Protein AF-A0A661Y602-F1 (afdb_monomer_lite)

Secondary structure (DSSP, 8-state):
----HHHHHHHHHS--SS-EEEPTTT-TTSS-EEEPHHHHHHHHHHHHHHHHHHHHHHHTT-----PPEEEEEE-TTS-EEEEEEE---HHHHHHHHHHHHHHHHHHHHHHTSSS-----EEEBPPPPHHHHHHHHHHHHHTT-----SSHHHHHHHHHHHHHHTTTSTTHHHHHHHHHHHSPPPEEESS---BGGGTBSS----S-TTT-HHHHHHHHHHHHHHTTPPPPPHHHHHHHHHHHHHHHHHHHHHHHHHHHHHHHHHHHTTTT-EEEEEEEEE-SSEEEEEETTT--EEEEEGGG--SS-EEEETTTTEEEETTT--EEETT-EEEEEEEEEETTTTEEEEEEEEEHHHHHHH-

Foldseek 3Di:
DDADLQQLLVLLVVPDLQKDWDALVRDPVSDIDIDGSVVSVVSNVLLVVLVVLVVVQVQLQAADQFDWDKDFDADPVRAGPDIDTDGQDSSNSSVVSVQQVVQQVLQCVQPVDPDNAQAKFWAWDAFDPVLVVLLQLVVVVVVAHQDVPDLRSRSNSLNVVQVVCPPHLCNLVSSVSSVVRTGDIFIASDQPHYSNRSGSTGFRQDCVVPAVSNVRSVVSSVCVVVVHDHDDRVVRRVVRRVSRVVVVVVVVVVVLVVLLSLLSNCVVVQVDKFKWFFAADDQFFTWTQGPRRRHIATEGQVLPPPARWGDDPSQRWTAGPPVRDIDHHSFIFIWGFPDRDSVVSHTYIRTPGGPVVVVVVD

Structure (mmCIF, N/CA/C/O backbone):
data_AF-A0A661Y602-F1
#
_entry.id   AF-A0A661Y602-F1
#
loop_
_atom_site.group_PDB
_atom_site.id
_atom_site.type_symbol
_atom_site.label_atom_id
_atom_site.label_alt_id
_atom_site.label_comp_id
_atom_site.label_asym_id
_atom_site.label_entity_id
_atom_site.label_seq_id
_atom_site.pdbx_PDB_ins_code
_atom_site.Cartn_x
_atom_site.Cartn_y
_atom_site.Cartn_z
_atom_site.occupancy
_atom_site.B_iso_or_equiv
_atom_site.auth_seq_id
_atom_site.auth_comp_id
_atom_site.auth_asym_id
_atom_site.auth_atom_id
_atom_site.pdbx_PDB_model_num
ATOM 1 N N . ALA A 1 1 ? -17.927 21.430 5.518 1.00 83.81 1 ALA A N 1
ATOM 2 C CA . ALA A 1 1 ? -17.242 21.659 4.230 1.00 83.81 1 ALA A CA 1
ATOM 3 C C . ALA A 1 1 ? -16.807 20.319 3.638 1.00 83.81 1 ALA A C 1
ATOM 5 O O . ALA A 1 1 ? -16.583 19.385 4.402 1.00 83.81 1 ALA A O 1
ATOM 6 N N . ARG A 1 2 ? -16.747 20.208 2.308 1.00 90.44 2 ARG A N 1
ATOM 7 C CA . ARG A 1 2 ? -16.257 19.028 1.576 1.00 90.44 2 ARG A CA 1
ATOM 8 C C . ARG A 1 2 ? -14.961 19.435 0.884 1.00 90.44 2 ARG A C 1
ATOM 10 O O . ARG A 1 2 ? -14.959 20.493 0.271 1.00 90.44 2 ARG A O 1
ATOM 17 N N . PHE A 1 3 ? -13.926 18.607 0.991 1.00 92.00 3 PHE A N 1
ATOM 18 C CA . PHE A 1 3 ? -12.602 18.896 0.444 1.00 92.00 3 PHE A CA 1
ATOM 19 C C . PHE A 1 3 ? -12.056 17.730 -0.377 1.00 92.00 3 PHE A C 1
ATOM 21 O O . PHE A 1 3 ? -12.346 16.566 -0.075 1.00 92.00 3 PHE A O 1
ATOM 28 N N . THR A 1 4 ? -11.252 18.049 -1.384 1.00 93.12 4 THR A N 1
ATOM 29 C CA . THR A 1 4 ? -10.309 17.122 -2.016 1.00 93.12 4 THR A CA 1
ATOM 30 C C . THR A 1 4 ? -9.017 17.041 -1.201 1.00 93.12 4 THR A C 1
ATOM 32 O O . THR A 1 4 ? -8.764 17.849 -0.301 1.00 93.12 4 THR A O 1
ATOM 35 N N . TYR A 1 5 ? -8.180 16.043 -1.497 1.00 93.69 5 TYR A N 1
ATOM 36 C CA . TYR A 1 5 ? -6.857 15.966 -0.876 1.00 93.69 5 TYR A CA 1
ATOM 37 C C . TYR A 1 5 ? -5.956 17.100 -1.361 1.00 93.69 5 TYR A C 1
ATOM 39 O O . TYR A 1 5 ? -5.144 17.599 -0.593 1.00 93.69 5 TYR A O 1
ATOM 47 N N . GLU A 1 6 ? -6.125 17.520 -2.609 1.00 93.06 6 GLU A N 1
ATOM 48 C CA . GLU A 1 6 ? -5.370 18.578 -3.263 1.00 93.06 6 GLU A CA 1
ATOM 49 C C . GLU A 1 6 ? -5.662 19.945 -2.625 1.00 93.06 6 GLU A C 1
ATOM 51 O O . GLU A 1 6 ? -4.730 20.690 -2.330 1.00 93.06 6 GLU A O 1
ATOM 56 N N . GLU A 1 7 ? -6.927 20.241 -2.313 1.00 94.38 7 GLU A N 1
ATOM 57 C CA . GLU A 1 7 ? -7.327 21.461 -1.594 1.00 94.38 7 GLU A CA 1
ATOM 58 C C . GLU A 1 7 ? -6.747 21.494 -0.174 1.00 94.38 7 GLU A C 1
ATOM 60 O O . GLU A 1 7 ? -6.174 22.498 0.250 1.00 94.38 7 GLU A O 1
ATOM 65 N N . ALA A 1 8 ? -6.854 20.385 0.566 1.00 95.38 8 ALA A N 1
ATOM 66 C CA . ALA A 1 8 ? -6.282 20.288 1.908 1.00 95.38 8 ALA A CA 1
ATOM 67 C C . ALA A 1 8 ? -4.747 20.372 1.880 1.00 95.38 8 ALA A C 1
ATOM 69 O O . ALA A 1 8 ? -4.147 21.013 2.741 1.00 95.38 8 ALA A O 1
ATOM 70 N N . GLN A 1 9 ? -4.110 19.769 0.874 1.00 95.94 9 GLN A N 1
ATOM 71 C CA . GLN A 1 9 ? -2.666 19.846 0.672 1.00 95.94 9 GLN A CA 1
ATOM 72 C C . GLN A 1 9 ? -2.224 21.283 0.389 1.00 95.94 9 GLN A C 1
ATOM 74 O O . GLN A 1 9 ? -1.240 21.732 0.969 1.00 95.94 9 GLN A O 1
ATOM 79 N N . TYR A 1 10 ? -2.969 22.019 -0.437 1.00 94.94 10 TYR A N 1
ATOM 80 C CA . TYR A 1 10 ? -2.686 23.423 -0.721 1.00 94.94 10 TYR A CA 1
ATOM 81 C C . TYR A 1 10 ? -2.715 24.283 0.550 1.00 94.94 10 TYR A C 1
ATOM 83 O O . TYR A 1 10 ? -1.838 25.123 0.740 1.00 94.94 10 TYR A O 1
ATOM 91 N N . VAL A 1 11 ? -3.668 24.035 1.456 1.00 95.19 11 VAL A N 1
ATOM 92 C CA . VAL A 1 11 ? -3.716 24.694 2.774 1.00 95.19 11 VAL A CA 1
ATOM 93 C C . VAL A 1 11 ? -2.487 24.349 3.625 1.00 95.19 11 VAL A C 1
ATOM 95 O O . VAL A 1 11 ? -1.909 25.235 4.249 1.00 95.19 11 VAL A O 1
ATOM 98 N N . ILE A 1 12 ? -2.063 23.081 3.638 1.00 95.81 12 ILE A N 1
ATOM 99 C CA . ILE A 1 12 ? -0.884 22.620 4.395 1.00 95.81 12 ILE A CA 1
ATOM 100 C C . ILE A 1 12 ? 0.413 23.249 3.858 1.00 95.81 12 ILE A C 1
ATOM 102 O O . ILE A 1 12 ? 1.291 23.607 4.643 1.00 95.81 12 ILE A O 1
ATOM 106 N N . GLU A 1 13 ? 0.538 23.401 2.538 1.00 95.00 13 GLU A N 1
ATOM 107 C CA . GLU A 1 13 ? 1.714 23.986 1.873 1.00 95.00 13 GLU A CA 1
ATOM 108 C C . GLU A 1 13 ? 1.765 25.519 1.972 1.00 95.00 13 GLU A C 1
ATOM 110 O O . GLU A 1 13 ? 2.848 26.098 1.891 1.00 95.00 13 GLU A O 1
ATOM 115 N N . ASN A 1 14 ? 0.624 26.172 2.213 1.00 92.62 14 ASN A N 1
ATOM 116 C CA . ASN A 1 14 ? 0.505 27.624 2.369 1.00 92.62 14 ASN A CA 1
ATOM 117 C C . ASN A 1 14 ? -0.010 27.986 3.774 1.00 92.62 14 ASN A C 1
ATOM 119 O O . ASN A 1 14 ? -1.112 28.528 3.910 1.00 92.62 14 ASN A O 1
ATOM 123 N N . PRO A 1 15 ? 0.754 27.684 4.841 1.00 86.38 15 PRO A N 1
ATOM 124 C CA . PRO A 1 15 ? 0.272 27.826 6.204 1.00 86.38 15 PRO A CA 1
ATOM 125 C C . PRO A 1 15 ? 0.084 29.304 6.566 1.00 86.38 15 PRO A C 1
ATOM 127 O O . PRO A 1 15 ? 1.039 30.033 6.832 1.00 86.38 15 PRO A O 1
ATOM 130 N N . THR A 1 16 ? -1.171 29.733 6.639 1.00 85.69 16 THR A N 1
ATOM 131 C CA . THR A 1 16 ? -1.586 31.015 7.216 1.00 85.69 16 THR A CA 1
ATOM 132 C C . THR A 1 16 ? -2.717 30.780 8.211 1.00 85.69 16 THR A C 1
ATOM 134 O O . THR A 1 16 ? -3.453 29.805 8.106 1.00 85.69 16 THR A O 1
ATOM 137 N N . LYS A 1 17 ? -2.852 31.659 9.208 1.00 74.94 17 LYS A N 1
ATOM 138 C CA . LYS A 1 17 ? -4.010 31.666 10.116 1.00 74.94 17 LYS A CA 1
ATOM 139 C C . LYS A 1 17 ? -5.118 32.585 9.614 1.00 74.94 17 LYS A C 1
ATOM 141 O O . LYS A 1 17 ? -5.954 33.003 10.402 1.00 74.94 17 LYS A O 1
ATOM 146 N N . ASP A 1 18 ? -5.107 32.948 8.343 1.00 84.38 18 ASP A N 1
ATOM 147 C CA . ASP A 1 18 ? -6.122 33.800 7.739 1.00 84.38 18 ASP A CA 1
ATOM 148 C C . ASP A 1 18 ? -6.841 33.062 6.608 1.00 84.38 18 ASP A C 1
ATOM 150 O O . ASP A 1 18 ? -6.644 31.866 6.392 1.00 84.38 18 ASP A O 1
ATOM 154 N N . ILE A 1 19 ? -7.748 33.766 5.936 1.00 84.25 19 ILE A N 1
ATOM 155 C CA . ILE A 1 19 ? -8.537 33.221 4.833 1.00 84.25 19 ILE A CA 1
ATOM 156 C C . ILE A 1 19 ? -7.591 32.774 3.715 1.00 84.25 19 ILE A C 1
ATOM 158 O O . ILE A 1 19 ? -6.745 33.545 3.263 1.00 84.25 19 ILE A O 1
ATOM 162 N N . ILE A 1 20 ? -7.767 31.536 3.255 1.00 88.75 20 ILE A N 1
ATOM 163 C CA . ILE A 1 20 ? -7.057 30.998 2.093 1.00 88.75 20 ILE A CA 1
ATOM 164 C C . ILE A 1 20 ? -8.024 30.941 0.924 1.00 88.75 20 ILE A C 1
ATOM 166 O O . ILE A 1 20 ? -9.152 30.467 1.045 1.00 88.75 20 ILE A O 1
ATOM 170 N N . GLU A 1 21 ? -7.562 31.407 -0.223 1.00 92.50 21 GLU A N 1
ATOM 171 C CA . GLU A 1 21 ? -8.280 31.282 -1.476 1.00 92.50 21 GLU A CA 1
ATOM 172 C C . GLU A 1 21 ? -7.804 30.034 -2.221 1.00 92.50 21 GLU A C 1
ATOM 174 O O . GLU A 1 21 ? -6.613 29.874 -2.488 1.00 92.50 21 GLU A O 1
ATOM 179 N N . ILE A 1 22 ? -8.740 29.142 -2.535 1.00 92.81 22 ILE A N 1
ATOM 180 C CA . ILE A 1 22 ? -8.488 27.925 -3.298 1.00 92.81 22 ILE A CA 1
ATOM 181 C C . ILE A 1 22 ? -8.572 28.242 -4.794 1.00 92.81 22 ILE A C 1
ATOM 183 O O . ILE A 1 22 ? -9.619 28.719 -5.252 1.00 92.81 22 ILE A O 1
ATOM 187 N N . PRO A 1 23 ? -7.506 27.967 -5.567 1.00 92.00 23 PRO A N 1
ATOM 188 C CA . PRO A 1 23 ? -7.510 28.127 -7.016 1.00 92.00 23 PRO A CA 1
ATOM 189 C C . PRO A 1 23 ? -8.532 27.217 -7.716 1.00 92.00 23 PRO A C 1
ATOM 191 O O . PRO A 1 23 ? -8.850 26.122 -7.245 1.00 92.00 23 PRO A O 1
ATOM 194 N N . SER A 1 24 ? -9.038 27.651 -8.872 1.00 90.56 24 SER A N 1
ATOM 195 C CA . SER A 1 24 ? -10.011 26.894 -9.676 1.00 90.56 24 SER A CA 1
ATOM 196 C C . SER A 1 24 ? -9.492 25.531 -10.129 1.00 90.56 24 SER A C 1
ATOM 198 O O . SER A 1 24 ? -10.285 24.608 -10.294 1.00 90.56 24 SER A O 1
ATOM 200 N N . GLU A 1 25 ? -8.181 25.398 -10.308 1.00 89.62 25 GLU A N 1
ATOM 201 C CA . GLU A 1 25 ? -7.525 24.235 -10.912 1.00 89.62 25 GLU A CA 1
ATOM 202 C C . GLU A 1 25 ? -7.519 23.024 -9.973 1.00 89.62 25 GLU A C 1
ATOM 204 O O . GLU A 1 25 ? -7.541 21.886 -10.435 1.00 89.62 25 GLU A O 1
ATOM 209 N N . ILE A 1 26 ? -7.501 23.268 -8.659 1.00 87.94 26 ILE A N 1
ATOM 210 C CA . ILE A 1 26 ? -7.522 22.222 -7.625 1.00 87.94 26 ILE A CA 1
ATOM 211 C C . ILE A 1 26 ? -8.895 22.083 -6.956 1.00 87.94 26 ILE A C 1
ATOM 213 O O . ILE A 1 26 ? -9.123 21.135 -6.203 1.00 87.94 26 ILE A O 1
ATOM 217 N N . SER A 1 27 ? -9.796 23.030 -7.226 1.00 88.81 27 SER A N 1
ATOM 218 C CA . SER A 1 27 ? -11.131 23.088 -6.642 1.00 88.81 27 SER A CA 1
ATOM 219 C C . SER A 1 27 ? -12.013 21.949 -7.142 1.00 88.81 27 SER A C 1
ATOM 221 O O . SER A 1 27 ? -12.153 21.740 -8.349 1.00 88.81 27 SER A O 1
ATOM 223 N N . LEU A 1 28 ? -12.726 21.291 -6.226 1.00 86.19 28 LEU A N 1
ATOM 224 C CA . LEU A 1 28 ? -13.723 20.265 -6.554 1.00 86.19 28 LEU A CA 1
ATOM 225 C C . LEU A 1 28 ? -14.809 20.779 -7.512 1.00 86.19 28 LEU A C 1
ATOM 227 O O . LEU A 1 28 ? -15.397 20.008 -8.267 1.00 86.19 28 LEU A O 1
ATOM 231 N N . THR A 1 29 ? -15.120 22.073 -7.439 1.00 87.81 29 THR A N 1
ATOM 232 C CA . THR A 1 29 ? -16.186 22.708 -8.230 1.00 87.81 29 THR A CA 1
ATOM 233 C C . THR A 1 29 ? -15.666 23.405 -9.483 1.00 87.81 29 THR A C 1
ATOM 235 O O . THR A 1 29 ? -16.446 24.062 -10.175 1.00 87.81 29 THR A O 1
ATOM 238 N N . SER A 1 30 ? -14.356 23.311 -9.745 1.00 87.88 30 SER A N 1
ATOM 239 C CA . SER A 1 30 ? -13.648 24.056 -10.795 1.00 87.88 30 SER A CA 1
ATOM 240 C C . SER A 1 30 ? -13.852 25.575 -10.707 1.00 87.88 30 SER A C 1
ATOM 242 O O . SER A 1 30 ? -13.725 26.300 -11.692 1.00 87.88 30 SER A O 1
ATOM 244 N N . LYS A 1 31 ? -14.200 26.070 -9.514 1.00 89.88 31 LYS A N 1
ATOM 245 C CA . LYS A 1 31 ? -14.420 27.486 -9.217 1.00 89.88 31 LYS A CA 1
ATOM 246 C C . LYS A 1 31 ? -13.561 27.900 -8.041 1.00 89.88 31 LYS A C 1
ATOM 248 O O . LYS A 1 31 ? -13.421 27.155 -7.071 1.00 89.88 31 LYS A O 1
ATOM 253 N N . LYS A 1 32 ? -13.036 29.116 -8.130 1.00 91.81 32 LYS A N 1
ATOM 254 C CA . LYS A 1 32 ? -12.297 29.764 -7.054 1.00 91.81 32 LYS A CA 1
ATOM 255 C C . LYS A 1 32 ? -13.225 30.031 -5.870 1.00 91.81 32 LYS A C 1
ATOM 257 O O . LYS A 1 32 ? -14.341 30.516 -6.069 1.00 91.81 32 LYS A O 1
ATOM 262 N N . TYR A 1 33 ? -12.781 29.725 -4.657 1.00 92.50 33 TYR A N 1
ATOM 263 C CA . TYR A 1 33 ? -13.535 30.026 -3.440 1.00 92.50 33 TYR A CA 1
ATOM 264 C C . TYR A 1 33 ? -12.604 30.237 -2.247 1.00 92.50 33 TYR A C 1
ATOM 266 O O . TYR A 1 33 ? -11.460 29.789 -2.246 1.00 92.50 33 TYR A O 1
ATOM 274 N N . THR A 1 34 ? -13.093 30.927 -1.223 1.00 92.12 34 THR A N 1
ATOM 275 C CA . THR A 1 34 ? -12.348 31.191 0.010 1.00 92.12 34 THR A CA 1
ATOM 276 C C . THR A 1 34 ? -12.730 30.208 1.109 1.00 92.12 34 THR A C 1
ATOM 278 O O . THR A 1 34 ? -13.905 29.875 1.270 1.00 92.12 34 THR A O 1
ATOM 281 N N . ILE A 1 35 ? -11.745 29.778 1.891 1.00 91.69 35 ILE A N 1
ATOM 282 C CA . ILE A 1 35 ? -11.929 28.950 3.082 1.00 91.69 35 ILE A CA 1
ATOM 283 C C . ILE A 1 35 ? -11.861 29.841 4.321 1.00 91.69 35 ILE A C 1
ATOM 285 O O . ILE A 1 35 ? -10.919 30.617 4.489 1.00 91.69 35 ILE A O 1
ATOM 289 N N . ASP A 1 36 ? -12.835 29.681 5.215 1.00 92.00 36 ASP A N 1
ATOM 290 C CA . ASP A 1 36 ? -12.854 30.371 6.501 1.00 92.00 36 ASP A CA 1
ATOM 291 C C . ASP A 1 36 ? -11.633 30.030 7.362 1.00 92.00 36 ASP A C 1
ATOM 293 O O . ASP A 1 36 ? -11.200 28.876 7.451 1.00 92.00 36 ASP A O 1
ATOM 297 N N . LYS A 1 37 ? -11.147 31.033 8.097 1.00 94.06 37 LYS A N 1
ATOM 298 C CA . LYS A 1 37 ? -10.020 30.925 9.035 1.00 94.06 37 LYS A CA 1
ATOM 299 C C . LYS A 1 37 ? -10.114 29.721 9.977 1.00 94.06 37 LYS A C 1
ATOM 301 O O . LYS A 1 37 ? -9.128 29.023 10.177 1.00 94.06 37 LYS A O 1
ATOM 306 N N . SER A 1 38 ? -11.296 29.449 10.530 1.00 95.12 38 SER A N 1
ATOM 307 C CA . SER A 1 38 ? -11.501 28.340 11.474 1.00 95.12 38 SER A CA 1
ATOM 308 C C . SER A 1 38 ? -11.239 26.967 10.848 1.00 95.12 38 SER A C 1
ATOM 310 O O . SER A 1 38 ? -10.735 26.066 11.515 1.00 95.12 38 SER A O 1
ATOM 312 N N . ILE A 1 39 ? -11.550 26.801 9.560 1.00 94.56 39 ILE A N 1
ATOM 313 C CA . ILE A 1 39 ? -11.305 25.557 8.829 1.00 94.56 39 ILE A CA 1
ATOM 314 C C . ILE A 1 39 ? -9.820 25.433 8.492 1.00 94.56 39 ILE A C 1
ATOM 316 O O . ILE A 1 39 ? -9.258 24.351 8.649 1.00 94.56 39 ILE A O 1
ATOM 320 N N . VAL A 1 40 ? -9.181 26.532 8.079 1.00 94.81 40 VAL A N 1
ATOM 321 C CA . VAL A 1 40 ? -7.732 26.573 7.838 1.00 94.81 40 VAL A CA 1
ATOM 322 C C . VAL A 1 40 ? -6.972 26.164 9.103 1.00 94.81 40 VAL A C 1
ATOM 324 O O . VAL A 1 40 ? -6.161 25.239 9.065 1.00 94.81 40 VAL A O 1
ATOM 327 N N . GLU A 1 41 ? -7.297 26.770 10.247 1.00 95.75 41 GLU A N 1
ATOM 328 C CA . GLU A 1 41 ? -6.695 26.429 11.541 1.00 95.75 41 GLU A CA 1
ATOM 329 C C . GLU A 1 41 ? -6.926 24.958 11.920 1.00 95.75 41 GLU A C 1
ATOM 331 O O . GLU A 1 41 ? -5.995 24.289 12.373 1.00 95.75 41 GLU A O 1
ATOM 336 N N . ALA A 1 42 ? -8.131 24.424 11.687 1.00 95.88 42 ALA A N 1
ATOM 337 C CA . ALA A 1 42 ? -8.434 23.020 11.953 1.00 95.88 42 ALA A CA 1
ATOM 338 C C . ALA A 1 42 ? -7.611 22.061 11.075 1.00 95.88 42 ALA A C 1
ATOM 340 O O . ALA A 1 42 ? -7.089 21.072 11.589 1.00 95.88 42 ALA A O 1
ATOM 341 N N . ILE A 1 43 ? -7.460 22.342 9.775 1.00 96.25 43 ILE A N 1
ATOM 342 C CA . ILE A 1 43 ? -6.650 21.517 8.859 1.00 96.25 43 ILE A CA 1
ATOM 343 C C . ILE A 1 43 ? -5.187 21.500 9.312 1.00 96.25 43 ILE A C 1
ATOM 345 O O . ILE A 1 43 ? -4.594 20.425 9.419 1.00 96.25 43 ILE A O 1
ATOM 349 N N . LEU A 1 44 ? -4.623 22.670 9.627 1.00 96.56 44 LEU A N 1
ATOM 350 C CA . LEU A 1 44 ? -3.231 22.789 10.068 1.00 96.56 44 LEU A CA 1
ATOM 351 C C . LEU A 1 44 ? -2.988 22.079 11.409 1.00 96.56 44 LEU A C 1
ATOM 353 O O . LEU A 1 44 ? -1.962 21.418 11.582 1.00 96.56 44 LEU A O 1
ATOM 357 N N . GLU A 1 45 ? -3.931 22.159 12.352 1.00 97.44 45 GLU A N 1
ATOM 358 C CA . GLU A 1 45 ? -3.806 21.454 13.632 1.00 97.44 45 GLU A CA 1
ATOM 359 C C . GLU A 1 45 ? -3.946 19.933 13.466 1.00 97.44 45 GLU A C 1
ATOM 361 O O . GLU A 1 45 ? -3.180 19.174 14.065 1.00 97.44 45 GLU A O 1
ATOM 366 N N . LEU A 1 46 ? -4.861 19.463 12.612 1.00 97.62 46 LEU A N 1
ATOM 367 C CA . LEU A 1 46 ? -4.982 18.039 12.290 1.00 97.62 46 LEU A CA 1
ATOM 368 C C . LEU A 1 46 ? -3.707 17.507 11.618 1.00 97.62 46 LEU A C 1
ATOM 370 O O . LEU A 1 46 ? -3.243 16.429 11.989 1.00 97.62 46 LEU A O 1
ATOM 374 N N . ASP A 1 47 ? -3.096 18.257 10.698 1.00 98.00 47 ASP A N 1
ATOM 375 C CA . ASP A 1 47 ? -1.814 17.881 10.083 1.00 98.00 47 ASP A CA 1
ATOM 376 C C . ASP A 1 47 ? -0.696 17.773 11.129 1.00 98.00 47 ASP A C 1
ATOM 378 O O . ASP A 1 47 ? 0.020 16.765 11.197 1.00 98.00 47 ASP A O 1
ATOM 382 N N . ARG A 1 48 ? -0.596 18.766 12.022 1.00 97.94 48 ARG A N 1
ATOM 383 C CA . ARG A 1 48 ? 0.370 18.761 13.129 1.00 97.94 48 ARG A CA 1
ATOM 384 C C . ARG A 1 48 ? 0.221 17.509 13.993 1.00 97.94 48 ARG A C 1
ATOM 386 O O . ARG A 1 48 ? 1.214 16.838 14.290 1.00 97.94 48 ARG A O 1
ATOM 393 N N . LEU A 1 49 ? -1.009 17.173 14.382 1.00 98.38 49 LEU A N 1
ATOM 394 C CA . LEU A 1 49 ? -1.305 15.982 15.179 1.00 98.38 49 LEU A CA 1
ATOM 395 C C . LEU A 1 49 ? -1.001 14.692 14.410 1.00 98.38 49 LEU A C 1
ATOM 397 O O . LEU A 1 49 ? -0.388 13.782 14.974 1.00 98.38 49 LEU A O 1
ATOM 401 N N . ALA A 1 50 ? -1.352 14.616 13.126 1.00 98.19 50 ALA A N 1
ATOM 402 C CA . ALA A 1 50 ? -1.057 13.459 12.287 1.00 98.19 50 ALA A CA 1
ATOM 403 C C . ALA A 1 50 ? 0.453 13.207 12.170 1.00 98.19 50 ALA A C 1
ATOM 405 O O . ALA A 1 50 ? 0.901 12.069 12.315 1.00 98.19 50 ALA A O 1
ATOM 406 N N . LYS A 1 51 ? 1.268 14.255 12.001 1.00 97.75 51 LYS A N 1
ATOM 407 C CA . LYS A 1 51 ? 2.738 14.147 11.980 1.00 97.75 51 LYS A CA 1
ATOM 408 C C . LYS A 1 51 ? 3.294 13.595 13.299 1.00 97.75 51 LYS A C 1
ATOM 410 O O . LYS A 1 51 ? 4.188 12.743 13.281 1.00 97.75 51 LYS A O 1
ATOM 415 N N . ILE A 1 52 ? 2.739 14.012 14.440 1.00 98.25 52 ILE A N 1
ATOM 416 C CA . ILE A 1 52 ? 3.105 13.480 15.766 1.00 98.25 52 ILE A CA 1
ATOM 417 C C . ILE A 1 52 ? 2.721 11.996 15.889 1.00 98.25 52 ILE A C 1
ATOM 419 O O . ILE A 1 52 ? 3.548 11.180 16.314 1.00 98.25 52 ILE A O 1
ATOM 423 N N . LEU A 1 53 ? 1.496 11.632 15.497 1.00 97.44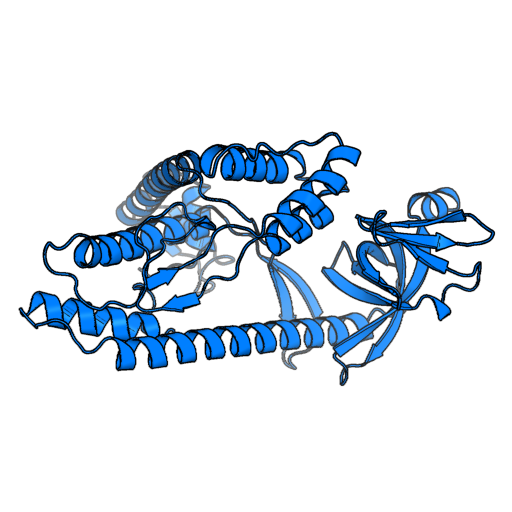 53 LEU A N 1
ATOM 424 C CA . LEU A 1 53 ? 1.004 10.250 15.521 1.00 97.44 53 LEU A CA 1
ATOM 425 C C . LEU A 1 53 ? 1.861 9.335 14.640 1.00 97.44 53 LEU A C 1
ATOM 427 O O . LEU A 1 53 ? 2.329 8.298 15.121 1.00 97.44 53 LEU A O 1
ATOM 431 N N . ARG A 1 54 ? 2.167 9.766 13.412 1.00 95.88 54 ARG A N 1
ATOM 432 C CA . ARG A 1 54 ? 3.025 9.036 12.472 1.00 95.88 54 ARG A CA 1
ATOM 433 C C . ARG A 1 54 ? 4.416 8.815 13.039 1.00 95.88 54 ARG A C 1
ATOM 435 O O . ARG A 1 54 ? 4.905 7.688 13.039 1.00 95.88 54 ARG A O 1
ATOM 442 N N . LYS A 1 55 ? 5.047 9.861 13.587 1.00 95.62 55 LYS A N 1
ATOM 443 C CA . LYS A 1 55 ? 6.378 9.750 14.204 1.00 95.62 55 LYS A CA 1
ATOM 444 C C . LYS A 1 55 ? 6.386 8.716 15.332 1.00 95.62 55 LYS A C 1
ATOM 446 O O . LYS A 1 55 ? 7.303 7.900 15.405 1.00 95.62 55 LYS A O 1
ATOM 451 N N . LYS A 1 56 ? 5.351 8.709 16.180 1.00 95.56 56 LYS A N 1
ATOM 452 C CA . LYS A 1 56 ? 5.192 7.716 17.255 1.00 95.56 56 LYS A CA 1
ATOM 453 C C . LYS A 1 56 ? 4.980 6.301 16.703 1.00 95.56 56 LYS A C 1
ATOM 455 O O . LYS A 1 56 ? 5.602 5.364 17.196 1.00 95.56 56 LYS A O 1
ATOM 460 N N . ARG A 1 57 ? 4.140 6.145 15.675 1.00 94.56 57 ARG A N 1
ATOM 461 C CA . ARG A 1 57 ? 3.860 4.863 15.004 1.00 94.56 57 ARG A CA 1
ATOM 462 C C . ARG A 1 57 ? 5.125 4.266 14.378 1.00 94.56 57 ARG A C 1
ATOM 464 O O . ARG A 1 57 ? 5.446 3.113 14.646 1.00 94.56 57 ARG A O 1
ATOM 471 N N . MET A 1 58 ? 5.893 5.069 13.643 1.00 93.12 58 MET A N 1
ATOM 472 C CA . MET A 1 58 ? 7.172 4.653 13.051 1.00 93.12 58 MET A CA 1
ATOM 473 C C . MET A 1 58 ? 8.216 4.298 14.118 1.00 93.12 58 MET A C 1
ATOM 475 O O . MET A 1 58 ? 8.898 3.282 14.005 1.00 93.12 58 MET A O 1
ATOM 479 N N . TYR A 1 59 ? 8.307 5.077 15.204 1.00 91.81 59 TYR A N 1
ATOM 480 C CA . TYR A 1 59 ? 9.204 4.769 16.326 1.00 91.81 59 TYR A CA 1
ATOM 481 C C . TYR A 1 59 ? 8.897 3.410 16.981 1.00 91.81 59 TYR A C 1
ATOM 483 O O . TYR A 1 59 ? 9.816 2.701 17.403 1.00 91.81 59 TYR A O 1
ATOM 491 N N . ASN A 1 60 ? 7.619 3.029 17.026 1.00 91.38 60 ASN A N 1
ATOM 492 C CA . ASN A 1 60 ? 7.162 1.745 17.558 1.00 91.38 60 ASN A CA 1
ATOM 493 C C . ASN A 1 60 ? 7.387 0.560 16.602 1.00 91.38 60 ASN A C 1
ATOM 495 O O . ASN A 1 60 ? 7.093 -0.569 16.982 1.00 91.38 60 ASN A O 1
ATOM 499 N N . GLY A 1 61 ? 7.945 0.789 15.409 1.00 90.50 61 GLY A N 1
ATOM 500 C CA . GLY A 1 61 ? 8.287 -0.271 14.460 1.00 90.50 61 GLY A CA 1
ATOM 501 C C . GLY A 1 61 ? 7.230 -0.523 13.388 1.00 90.50 61 GLY A C 1
ATOM 502 O O . GLY A 1 61 ? 7.186 -1.615 12.843 1.00 90.50 61 GLY A O 1
ATOM 503 N N . ALA A 1 62 ? 6.362 0.443 13.081 1.00 92.94 62 ALA A N 1
ATOM 504 C CA . ALA A 1 62 ? 5.538 0.345 11.878 1.00 92.94 62 ALA A CA 1
ATOM 505 C C . ALA A 1 62 ? 6.407 0.506 10.625 1.00 92.94 62 ALA A C 1
ATOM 507 O O . ALA A 1 62 ? 7.379 1.262 10.646 1.00 92.94 62 ALA A O 1
ATOM 508 N N . ILE A 1 63 ? 6.042 -0.171 9.541 1.00 90.75 63 ILE A N 1
ATOM 509 C CA . ILE A 1 63 ? 6.772 -0.142 8.272 1.00 90.75 63 ILE A CA 1
ATOM 510 C C . ILE A 1 63 ? 6.028 0.766 7.295 1.00 90.75 63 ILE A C 1
ATOM 512 O O . ILE A 1 63 ? 4.805 0.681 7.167 1.00 90.75 63 ILE A O 1
ATOM 516 N N . SER A 1 64 ? 6.766 1.644 6.619 1.00 85.56 64 SER A N 1
ATOM 517 C CA . SER A 1 64 ? 6.218 2.547 5.608 1.00 85.56 64 SER A CA 1
ATOM 518 C C . SER A 1 64 ? 6.639 2.091 4.220 1.00 85.56 64 SER A C 1
ATOM 520 O O . SER A 1 64 ? 7.811 2.183 3.869 1.00 85.56 64 SER A O 1
ATOM 522 N N . PHE A 1 65 ? 5.671 1.646 3.424 1.00 81.38 65 PHE A N 1
ATOM 523 C CA . PHE A 1 65 ? 5.855 1.418 1.996 1.00 81.38 65 PHE A CA 1
ATOM 524 C C . PHE A 1 65 ? 5.154 2.546 1.243 1.00 81.38 65 PHE A C 1
ATOM 526 O O . PHE A 1 65 ? 3.927 2.551 1.129 1.00 81.38 65 PHE A O 1
ATOM 533 N N . ASP A 1 66 ? 5.919 3.522 0.757 1.00 72.75 66 ASP A N 1
ATOM 534 C CA . ASP A 1 66 ? 5.377 4.532 -0.148 1.00 72.75 66 ASP A CA 1
ATOM 535 C C . ASP A 1 66 ? 5.199 3.875 -1.525 1.00 72.75 66 ASP A C 1
ATOM 537 O O . ASP A 1 66 ? 6.161 3.566 -2.224 1.00 72.75 66 ASP A O 1
ATOM 541 N N . LYS A 1 67 ? 3.948 3.601 -1.903 1.00 69.62 67 LYS A N 1
ATOM 542 C CA . LYS A 1 67 ? 3.623 3.028 -3.210 1.00 69.62 67 LYS A CA 1
ATOM 543 C C . LYS A 1 67 ? 3.281 4.143 -4.191 1.00 69.62 67 LYS A C 1
ATOM 545 O O . LYS A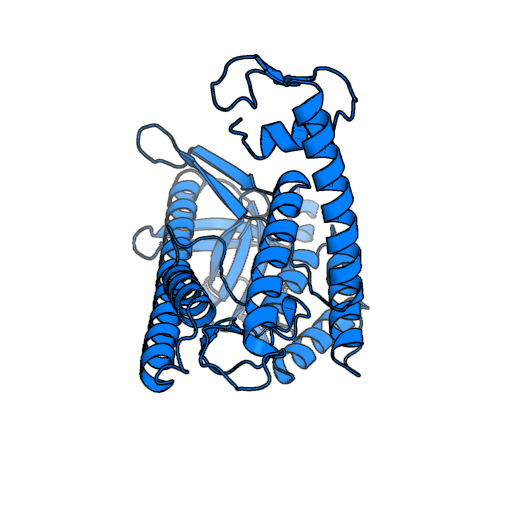 1 67 ? 2.380 4.937 -3.932 1.00 69.62 67 LYS A O 1
ATOM 550 N N . ILE A 1 68 ? 3.945 4.145 -5.343 1.00 75.31 68 ILE A N 1
ATOM 551 C CA . ILE A 1 68 ? 3.553 4.974 -6.483 1.00 75.31 68 ILE A CA 1
ATOM 552 C C . ILE A 1 68 ? 2.411 4.259 -7.210 1.00 75.31 68 ILE A C 1
ATOM 554 O O . ILE A 1 68 ? 2.569 3.132 -7.686 1.00 75.31 68 ILE A O 1
ATOM 558 N N . GLU A 1 69 ? 1.237 4.885 -7.274 1.00 79.81 69 GLU A N 1
ATOM 559 C CA . GLU A 1 69 ? 0.110 4.348 -8.038 1.00 79.81 69 GLU A CA 1
ATOM 560 C C . GLU A 1 69 ? 0.111 4.895 -9.464 1.00 79.81 69 GLU A C 1
ATOM 562 O O . GLU A 1 69 ? 0.083 6.105 -9.680 1.00 79.81 69 GLU A O 1
ATOM 567 N N . VAL A 1 70 ? 0.084 3.990 -10.442 1.00 83.19 70 VAL A N 1
ATOM 568 C CA . VAL A 1 70 ? -0.052 4.329 -11.862 1.00 83.19 70 VAL A CA 1
ATOM 569 C C . VAL A 1 70 ? -1.530 4.539 -12.187 1.00 83.19 70 VAL A C 1
ATOM 571 O O . VAL A 1 70 ? -2.364 3.672 -11.906 1.00 83.19 70 VAL A O 1
ATOM 574 N N . LYS A 1 71 ? -1.866 5.685 -12.781 1.00 86.75 71 LYS A N 1
ATOM 575 C CA . LYS A 1 71 ? -3.211 6.010 -13.267 1.00 86.75 71 LYS A CA 1
ATOM 576 C C . LYS A 1 71 ? -3.147 6.493 -14.715 1.00 86.75 71 LYS A C 1
ATOM 578 O O . LYS A 1 71 ? -2.122 6.986 -15.180 1.00 86.75 71 LYS A O 1
ATOM 583 N N . PHE A 1 72 ? -4.266 6.348 -15.416 1.00 88.12 72 PHE A N 1
ATOM 584 C CA . PHE A 1 72 ? -4.401 6.716 -16.822 1.00 88.12 72 PHE A CA 1
ATOM 585 C C . PHE A 1 72 ? -5.346 7.902 -16.966 1.00 88.12 72 PHE A C 1
ATOM 587 O O . PHE A 1 72 ? -6.402 7.933 -16.330 1.00 88.12 72 PHE A O 1
ATOM 594 N N . LYS A 1 73 ? -4.967 8.864 -17.806 1.00 89.12 73 LYS A N 1
ATOM 595 C CA . LYS A 1 73 ? -5.884 9.866 -18.350 1.00 89.12 73 LYS A CA 1
ATOM 596 C C . LYS A 1 73 ? -6.607 9.216 -19.517 1.00 89.12 73 LYS A C 1
ATOM 598 O O . LYS A 1 73 ? -5.952 8.722 -20.432 1.00 89.12 73 LYS A O 1
ATOM 603 N N . LEU A 1 74 ? -7.926 9.157 -19.421 1.00 91.00 74 LEU A N 1
ATOM 604 C CA . LEU A 1 74 ? -8.773 8.543 -20.430 1.00 91.00 74 LEU A CA 1
ATOM 605 C C . LEU A 1 74 ? -9.483 9.631 -21.231 1.00 91.00 74 LEU A C 1
ATOM 607 O O . LEU A 1 74 ? -9.912 10.626 -20.641 1.00 91.00 74 LEU A O 1
ATOM 611 N N . ASP A 1 75 ? -9.622 9.411 -22.533 1.00 90.56 75 ASP A N 1
ATOM 612 C CA . ASP A 1 75 ? -10.478 10.216 -23.402 1.00 90.56 75 ASP A CA 1
ATOM 613 C C . ASP A 1 75 ? -11.975 9.889 -23.198 1.00 90.56 75 ASP A C 1
ATOM 615 O O . ASP A 1 75 ? -12.364 9.051 -22.374 1.00 90.56 75 ASP A O 1
ATOM 619 N N . GLU A 1 76 ? -12.839 10.526 -23.992 1.00 92.00 76 GLU A N 1
ATOM 620 C CA . GLU A 1 76 ? -14.294 10.308 -23.979 1.00 92.00 76 GLU A CA 1
ATOM 621 C C . GLU A 1 76 ? -14.708 8.870 -24.359 1.00 92.00 76 GLU A C 1
ATOM 623 O O . GLU A 1 76 ? -15.819 8.428 -24.052 1.00 92.00 76 GLU A O 1
ATOM 628 N N . HIS A 1 77 ? -13.812 8.109 -24.989 1.00 90.00 77 HIS A N 1
ATOM 629 C CA . HIS A 1 77 ? -14.007 6.728 -25.424 1.00 90.00 77 HIS A CA 1
ATOM 630 C C . HIS A 1 77 ? -13.302 5.702 -24.514 1.00 90.00 77 HIS A C 1
ATOM 632 O O . HIS A 1 77 ? -13.250 4.510 -24.839 1.00 90.00 77 HIS A O 1
ATOM 638 N N . ASN A 1 78 ? -12.810 6.119 -23.341 1.00 87.00 78 ASN A N 1
ATOM 639 C CA . ASN A 1 78 ? -12.041 5.293 -22.401 1.00 87.00 78 ASN A CA 1
ATOM 640 C C . ASN A 1 78 ? -10.745 4.711 -23.007 1.00 87.00 78 ASN A C 1
ATOM 642 O O . ASN A 1 78 ? -10.346 3.571 -22.720 1.00 87.00 78 ASN A O 1
ATOM 646 N N . VAL A 1 79 ? -10.092 5.457 -23.891 1.00 89.38 79 VAL A N 1
ATOM 647 C CA . VAL A 1 79 ? -8.757 5.178 -24.428 1.00 89.38 79 VAL A CA 1
ATOM 648 C C . VAL A 1 79 ? -7.722 5.930 -23.584 1.00 89.38 79 VAL A C 1
ATOM 650 O O . VAL A 1 79 ? -7.922 7.104 -23.285 1.00 89.38 79 VAL A O 1
ATOM 653 N N . PRO A 1 80 ? -6.642 5.267 -23.132 1.00 91.00 80 PRO A N 1
ATOM 654 C CA . PRO A 1 80 ? -5.598 5.926 -22.359 1.00 91.00 80 PRO A CA 1
ATOM 655 C C . PRO A 1 80 ? -4.740 6.836 -23.250 1.00 91.00 80 PRO A C 1
ATOM 657 O O . PRO A 1 80 ? -3.958 6.343 -24.051 1.00 91.00 80 PRO A O 1
ATOM 660 N N . GLU A 1 81 ? -4.840 8.152 -23.065 1.00 89.56 81 GLU A N 1
ATOM 661 C CA . GLU A 1 81 ? -4.014 9.151 -23.773 1.00 89.56 81 GLU A CA 1
ATOM 662 C C . GLU A 1 81 ? -2.712 9.470 -23.032 1.00 89.56 81 GLU A C 1
ATOM 664 O O . GLU A 1 81 ? -1.747 9.966 -23.607 1.00 89.56 81 GLU A O 1
ATOM 669 N N . GLY A 1 82 ? -2.673 9.211 -21.724 1.00 86.38 82 GLY A N 1
ATOM 670 C CA . GLY A 1 82 ? -1.508 9.529 -20.915 1.00 86.38 82 GLY A CA 1
ATOM 671 C C . GLY A 1 82 ? -1.469 8.785 -19.595 1.00 86.38 82 GLY A C 1
ATOM 672 O O . GLY A 1 82 ? -2.492 8.361 -19.055 1.00 86.38 82 GLY A O 1
ATOM 673 N N . VAL A 1 83 ? -0.262 8.673 -19.051 1.00 87.62 83 VAL A N 1
ATOM 674 C CA . VAL A 1 83 ? 0.002 8.083 -17.739 1.00 87.62 83 VAL A CA 1
ATOM 675 C C . VAL A 1 83 ? 0.356 9.187 -16.754 1.00 87.62 83 VAL A C 1
ATOM 677 O O . VAL A 1 83 ? 1.063 10.137 -17.087 1.00 87.62 83 VAL A O 1
ATOM 680 N N . TYR A 1 84 ? -0.147 9.077 -15.530 1.00 87.62 84 TYR A N 1
ATOM 681 C CA . TYR A 1 84 ? 0.282 9.919 -14.425 1.00 87.62 84 TYR A CA 1
ATOM 682 C C . TYR A 1 84 ? 0.425 9.099 -13.149 1.00 87.62 84 TYR A C 1
ATOM 684 O O . TYR A 1 84 ? -0.230 8.072 -12.954 1.00 87.62 84 TYR A O 1
ATOM 692 N N . PHE A 1 85 ? 1.295 9.578 -12.272 1.00 84.31 85 PHE A N 1
ATOM 693 C CA . PHE A 1 85 ? 1.608 8.924 -11.016 1.00 84.31 85 PHE A CA 1
ATOM 694 C C . PHE A 1 85 ? 0.908 9.647 -9.878 1.00 84.31 85 PHE A C 1
ATOM 696 O O . PHE A 1 85 ? 0.953 10.875 -9.783 1.00 84.31 85 PHE A O 1
ATOM 703 N N . LYS A 1 86 ? 0.233 8.881 -9.024 1.00 83.12 86 LYS A N 1
ATOM 704 C CA . LYS A 1 86 ? -0.367 9.399 -7.803 1.00 83.12 86 LYS A CA 1
ATOM 705 C C . LYS A 1 86 ? 0.536 9.062 -6.627 1.00 83.12 86 LYS A C 1
ATOM 707 O O . LYS A 1 86 ? 0.771 7.891 -6.327 1.00 83.12 86 LYS A O 1
ATOM 712 N N . GLU A 1 87 ? 1.003 10.108 -5.960 1.00 83.25 87 GLU A N 1
ATOM 713 C CA . GLU A 1 87 ? 1.813 10.023 -4.750 1.00 83.25 87 GLU A CA 1
ATOM 714 C C . GLU A 1 87 ? 0.981 10.379 -3.516 1.00 83.25 87 GLU A C 1
ATOM 716 O O . GLU A 1 87 ? 0.070 11.210 -3.570 1.00 83.25 87 GLU A O 1
ATOM 721 N N . SER A 1 88 ? 1.302 9.747 -2.388 1.00 88.19 88 SER A N 1
ATOM 722 C CA . SER A 1 88 ? 0.668 10.043 -1.103 1.00 88.19 88 SER A CA 1
ATOM 723 C C . SER A 1 88 ? 1.329 11.262 -0.459 1.00 88.19 88 SER A C 1
ATOM 725 O O . SER A 1 88 ? 2.485 11.197 -0.030 1.00 88.19 88 SER A O 1
ATOM 727 N N . LYS A 1 89 ? 0.592 12.374 -0.370 1.00 92.38 89 LYS A N 1
ATOM 728 C CA . LYS A 1 89 ? 1.055 13.624 0.250 1.00 92.38 89 LYS A CA 1
ATOM 729 C C . LYS A 1 89 ? 0.589 13.756 1.702 1.00 92.38 89 LYS A C 1
ATOM 731 O O . LYS A 1 89 ? -0.125 12.897 2.225 1.00 92.38 89 LYS A O 1
ATOM 736 N N . ASP A 1 90 ? 0.985 14.836 2.372 1.00 94.69 90 ASP A N 1
ATOM 737 C CA . ASP A 1 90 ? 0.655 15.081 3.780 1.00 94.69 90 ASP A CA 1
ATOM 738 C C . ASP A 1 90 ? -0.855 15.059 4.049 1.00 94.69 90 ASP A C 1
ATOM 740 O O . ASP A 1 90 ? -1.275 14.428 5.016 1.00 94.69 90 ASP A O 1
ATOM 744 N N . ALA A 1 91 ? -1.685 15.605 3.157 1.00 95.88 91 ALA A N 1
ATOM 745 C CA . ALA A 1 91 ? -3.142 15.535 3.280 1.00 95.88 91 ALA A CA 1
ATOM 746 C C . ALA A 1 91 ? -3.685 14.090 3.265 1.00 95.88 91 ALA A C 1
ATOM 748 O O . ALA A 1 91 ? -4.590 13.751 4.033 1.00 95.88 91 ALA A O 1
ATOM 749 N N . ASN A 1 92 ? -3.130 13.208 2.423 1.00 94.81 92 ASN A N 1
ATOM 750 C CA . ASN A 1 92 ? -3.504 11.789 2.402 1.00 94.81 92 ASN A CA 1
ATOM 751 C C . ASN A 1 92 ? -3.110 11.119 3.716 1.00 94.81 92 ASN A C 1
ATOM 753 O O . ASN A 1 92 ? -3.931 10.472 4.374 1.00 94.81 92 ASN A O 1
ATOM 757 N N . LYS A 1 93 ? -1.853 11.330 4.110 1.00 94.56 93 LYS A N 1
ATOM 758 C CA . LYS A 1 93 ? -1.273 10.728 5.303 1.00 94.56 93 LYS A CA 1
ATOM 759 C C . LYS A 1 93 ? -1.881 11.309 6.596 1.00 94.56 93 LYS A C 1
ATOM 761 O O . LYS A 1 93 ? -1.820 10.658 7.635 1.00 94.56 93 LYS A O 1
ATOM 766 N N . LEU A 1 94 ? -2.467 12.510 6.566 1.00 97.00 94 LEU A N 1
ATOM 767 C CA . LEU A 1 94 ? -3.257 13.092 7.657 1.00 97.00 94 LEU A CA 1
ATOM 768 C C . LEU A 1 94 ? -4.486 12.231 7.919 1.00 97.00 94 LEU A C 1
ATOM 770 O O . LEU A 1 94 ? -4.661 11.727 9.029 1.00 97.00 94 LEU A O 1
ATOM 774 N N . ILE A 1 95 ? -5.310 12.020 6.889 1.00 97.56 95 ILE A N 1
ATOM 775 C CA . ILE A 1 95 ? -6.519 11.201 7.011 1.00 97.56 95 ILE A CA 1
ATOM 776 C C . ILE A 1 95 ? -6.154 9.776 7.428 1.00 97.56 95 ILE A C 1
ATOM 778 O O . ILE A 1 95 ? -6.802 9.231 8.320 1.00 97.56 95 ILE A O 1
ATOM 782 N N . GLU A 1 96 ? -5.096 9.199 6.852 1.00 96.06 96 GLU A N 1
ATOM 783 C CA . GLU A 1 96 ? -4.602 7.870 7.227 1.00 96.06 96 GLU A CA 1
ATOM 784 C C . GLU A 1 96 ? -4.391 7.742 8.744 1.00 96.06 96 GLU A C 1
ATOM 786 O O . GLU A 1 96 ? -4.975 6.852 9.360 1.00 96.06 96 GLU A O 1
ATOM 791 N N . GLU A 1 97 ? -3.636 8.647 9.377 1.00 97.44 97 GLU A N 1
ATOM 792 C CA . GLU A 1 97 ? -3.324 8.549 10.812 1.00 97.44 97 GLU A CA 1
ATOM 793 C C . GLU A 1 97 ? -4.570 8.640 11.703 1.00 97.44 97 GLU A C 1
ATOM 795 O O . GLU A 1 97 ? -4.686 7.897 12.683 1.00 97.44 97 GLU A O 1
ATOM 800 N N . PHE A 1 98 ? -5.543 9.488 11.358 1.00 98.31 98 PHE A N 1
ATOM 801 C CA . PHE A 1 98 ? -6.802 9.560 12.107 1.00 98.31 98 PHE A CA 1
ATOM 802 C C . PHE A 1 98 ? -7.674 8.318 11.902 1.00 98.31 98 PHE A C 1
ATOM 804 O O . PHE A 1 98 ? -8.298 7.842 12.855 1.00 98.31 98 PHE A O 1
ATOM 811 N N . MET A 1 99 ? -7.688 7.743 10.696 1.00 98.25 99 MET A N 1
ATOM 812 C CA . MET A 1 99 ? -8.391 6.482 10.454 1.00 98.25 99 MET A CA 1
ATOM 813 C C . MET A 1 99 ? -7.743 5.330 11.230 1.00 98.25 99 MET A C 1
ATOM 815 O O . MET A 1 99 ? -8.452 4.540 11.856 1.00 98.25 99 MET A O 1
ATOM 819 N N . LEU A 1 100 ? -6.408 5.254 11.245 1.00 97.94 100 LEU A N 1
ATOM 820 C CA . LEU A 1 100 ? -5.658 4.275 12.033 1.00 97.94 100 LEU A CA 1
ATOM 821 C C . LEU A 1 100 ? -5.931 4.429 13.532 1.00 97.94 100 LEU A C 1
ATOM 823 O O . LEU A 1 100 ? -6.123 3.426 14.220 1.00 97.94 100 LEU A O 1
ATOM 827 N N . LEU A 1 101 ? -5.996 5.665 14.031 1.00 98.31 101 LEU A N 1
ATOM 828 C CA . LEU A 1 101 ? -6.316 5.947 15.427 1.00 98.31 101 LEU A CA 1
ATOM 829 C C . LEU A 1 101 ? -7.716 5.446 15.803 1.00 98.31 101 LEU A C 1
ATOM 831 O O . LEU A 1 101 ? -7.855 4.799 16.843 1.00 98.31 101 LEU A O 1
ATOM 835 N N . ALA A 1 102 ? -8.730 5.697 14.972 1.00 98.56 102 ALA A N 1
ATOM 836 C CA . ALA A 1 102 ? -10.094 5.220 15.214 1.00 98.56 102 ALA A CA 1
ATOM 837 C C . ALA A 1 102 ? -10.166 3.683 15.187 1.00 98.56 102 ALA A C 1
ATOM 839 O O . ALA A 1 102 ? -10.654 3.064 16.132 1.00 98.56 102 ALA A O 1
ATOM 840 N N . ASN A 1 103 ? -9.596 3.073 14.146 1.00 98.56 103 ASN A N 1
ATOM 841 C CA . ASN A 1 103 ? -9.501 1.624 13.972 1.00 98.56 103 ASN A CA 1
ATOM 842 C C . ASN A 1 103 ? -8.846 0.933 15.179 1.00 98.56 103 ASN A C 1
ATOM 844 O O . ASN A 1 103 ? -9.401 -0.015 15.738 1.00 98.56 103 ASN A O 1
ATOM 848 N N . ARG A 1 104 ? -7.683 1.432 15.617 1.00 98.06 104 ARG A N 1
ATOM 849 C CA . ARG A 1 104 ? -6.973 0.899 16.786 1.00 98.06 104 ARG A CA 1
ATOM 850 C C . ARG A 1 104 ? -7.786 1.085 18.063 1.00 98.06 104 ARG A C 1
ATOM 852 O O . ARG A 1 104 ? -7.910 0.145 18.837 1.00 98.06 104 ARG A O 1
ATOM 859 N N . SER A 1 105 ? -8.360 2.269 18.277 1.00 98.25 105 SER A N 1
ATOM 860 C CA . SER A 1 105 ? -9.138 2.569 19.489 1.00 98.25 105 SER A CA 1
ATOM 861 C C . SER A 1 105 ? -10.330 1.626 19.657 1.00 98.25 105 SER A C 1
ATOM 863 O O . SER A 1 105 ? -10.554 1.115 20.750 1.00 98.25 105 SER A O 1
ATOM 865 N N . VAL A 1 106 ? -11.056 1.337 18.572 1.00 98.06 106 VAL A N 1
ATOM 866 C CA . VAL A 1 106 ? -12.180 0.387 18.587 1.00 98.06 106 VAL A CA 1
ATOM 867 C C . VAL A 1 106 ? -11.702 -1.039 18.874 1.00 98.06 106 VAL A C 1
ATOM 869 O O . VAL A 1 106 ? -12.284 -1.725 19.715 1.00 98.06 106 VAL A O 1
ATOM 872 N N . ALA A 1 107 ? -10.623 -1.478 18.219 1.00 97.94 107 ALA A N 1
ATOM 873 C CA . ALA A 1 107 ? -10.064 -2.810 18.440 1.00 97.94 107 ALA A CA 1
ATOM 874 C C . ALA A 1 107 ? -9.556 -2.997 19.879 1.00 97.94 107 ALA A C 1
ATOM 876 O O . ALA A 1 107 ? -9.821 -4.031 20.491 1.00 97.94 107 ALA A O 1
ATOM 877 N N . GLU A 1 108 ? -8.869 -1.997 20.437 1.00 97.56 108 GLU A N 1
ATOM 878 C CA . GLU A 1 108 ? -8.397 -2.014 21.824 1.00 97.56 108 GLU A CA 1
ATOM 879 C C . GLU A 1 108 ? -9.555 -1.986 22.824 1.00 97.56 108 GLU A C 1
ATOM 881 O O . GLU A 1 108 ? -9.513 -2.712 23.817 1.00 97.56 108 GLU A O 1
ATOM 886 N N . PHE A 1 109 ? -10.597 -1.191 22.561 1.00 96.94 109 PHE A N 1
ATOM 887 C CA . PHE A 1 109 ? -11.759 -1.080 23.442 1.00 96.94 109 PHE A CA 1
ATOM 888 C C . PHE A 1 109 ? -12.475 -2.421 23.647 1.00 96.94 109 PHE A C 1
ATOM 890 O O . PHE A 1 109 ? -12.909 -2.716 24.761 1.00 96.94 109 PHE A O 1
ATOM 897 N N . ILE A 1 110 ? -12.591 -3.239 22.595 1.00 96.12 110 ILE A N 1
ATOM 898 C CA . ILE A 1 110 ? -13.169 -4.587 22.693 1.00 96.12 110 ILE A CA 1
ATOM 899 C C . ILE A 1 110 ? -12.131 -5.608 23.172 1.00 96.12 110 ILE A C 1
ATOM 901 O O . ILE A 1 110 ? -12.422 -6.408 24.060 1.00 96.12 110 ILE A O 1
ATOM 905 N N . GLY A 1 111 ? -10.915 -5.569 22.624 1.00 93.75 111 GLY A N 1
ATOM 906 C CA . GLY A 1 111 ? -9.879 -6.572 22.875 1.00 93.75 111 GLY A CA 1
ATOM 907 C C . GLY A 1 111 ? -9.300 -6.564 24.291 1.00 93.75 111 GLY A C 1
ATOM 908 O O . GLY A 1 111 ? -8.883 -7.610 24.776 1.00 93.75 111 GLY A O 1
ATOM 909 N N . LYS A 1 112 ? -9.312 -5.416 24.982 1.00 94.38 112 LYS A N 1
ATOM 910 C CA . LYS A 1 112 ? -8.795 -5.276 26.357 1.00 94.38 112 LYS A CA 1
ATOM 911 C C . LYS A 1 112 ? -9.851 -5.512 27.447 1.00 94.38 112 LYS A C 1
ATOM 913 O O . LYS A 1 112 ? -9.585 -5.251 28.618 1.00 94.38 112 LYS A O 1
ATOM 918 N N . GLN A 1 113 ? -11.057 -5.969 27.101 1.00 90.88 113 GLN A N 1
ATOM 919 C CA . GLN A 1 113 ? -12.088 -6.267 28.102 1.00 90.88 113 GLN A CA 1
ATOM 920 C C . GLN A 1 113 ? -11.762 -7.552 28.876 1.00 90.88 113 GLN A C 1
ATOM 922 O O . GLN A 1 113 ? -11.299 -8.532 28.301 1.00 90.88 113 GLN A O 1
ATOM 927 N N . ASN A 1 114 ? -12.091 -7.586 30.175 1.00 83.44 114 ASN A N 1
ATOM 928 C CA . ASN A 1 114 ? -11.852 -8.752 31.045 1.00 83.44 114 ASN A CA 1
ATOM 929 C C . ASN A 1 114 ? -12.505 -10.045 30.529 1.00 83.44 114 ASN A C 1
ATOM 931 O O . ASN A 1 114 ? -12.008 -11.140 30.773 1.00 83.44 114 ASN A O 1
ATOM 935 N N . LYS A 1 115 ? -13.652 -9.926 29.851 1.00 86.25 115 LYS A N 1
ATOM 936 C CA . LYS A 1 115 ? -14.324 -11.050 29.195 1.00 86.25 115 LYS A CA 1
ATOM 937 C C . LYS A 1 115 ? -14.014 -10.985 27.708 1.00 86.25 115 LYS A C 1
ATOM 939 O O . LYS A 1 115 ? -14.435 -10.031 27.054 1.00 86.25 115 LYS A O 1
ATOM 944 N N . LYS A 1 116 ? -13.336 -12.011 27.187 1.00 88.00 116 LYS A N 1
ATOM 945 C CA . LYS A 1 116 ? -13.068 -12.143 25.752 1.00 88.00 116 LYS A CA 1
ATOM 946 C C . LYS A 1 116 ? -14.401 -12.131 24.997 1.00 88.00 116 LYS A C 1
ATOM 948 O O . LYS A 1 116 ? -15.270 -12.967 25.249 1.00 88.00 116 LYS A O 1
ATOM 953 N N . LYS A 1 117 ? -14.562 -11.157 24.106 1.00 94.31 117 LYS A N 1
ATOM 954 C CA . LYS A 1 117 ? -15.689 -11.053 23.179 1.00 94.31 117 LYS A CA 1
ATOM 955 C C . LYS A 1 117 ? -15.179 -11.340 21.778 1.00 94.31 117 LYS A C 1
ATOM 957 O O . LYS A 1 117 ? -14.129 -10.829 21.397 1.00 94.31 117 LYS A O 1
ATOM 962 N N . VAL A 1 118 ? -15.928 -12.136 21.025 1.00 96.94 118 VAL A N 1
ATOM 963 C CA . VAL A 1 118 ? -15.647 -12.363 19.604 1.00 96.94 118 VAL A CA 1
ATOM 964 C C . VAL A 1 118 ? -15.720 -11.027 18.870 1.00 96.94 118 VAL A C 1
ATOM 966 O O . VAL A 1 118 ? -16.676 -10.264 19.031 1.00 96.94 118 VAL A O 1
ATOM 969 N N . PHE A 1 119 ? -14.703 -10.734 18.073 1.00 97.94 119 PHE A N 1
ATOM 970 C CA . PHE A 1 119 ? -14.610 -9.509 17.296 1.00 97.94 119 PHE A CA 1
ATOM 971 C C . PHE A 1 119 ? -13.887 -9.783 15.989 1.00 97.94 119 PHE A C 1
ATOM 973 O O . PHE A 1 119 ? -13.168 -10.766 15.899 1.00 97.94 119 PHE A O 1
ATOM 980 N N . VAL A 1 120 ? -14.075 -8.932 14.984 1.00 98.38 120 VAL A N 1
ATOM 981 C CA . VAL A 1 120 ? -13.369 -9.069 13.707 1.00 98.38 120 VAL A CA 1
ATOM 982 C C . VAL A 1 120 ? -12.117 -8.206 13.765 1.00 98.38 120 VAL A C 1
ATOM 984 O O . VAL A 1 120 ? -12.204 -6.989 13.944 1.00 98.38 120 VAL A O 1
ATOM 987 N N . TYR A 1 121 ? -10.957 -8.830 13.613 1.00 98.56 121 TYR A N 1
ATOM 988 C CA . TYR A 1 121 ? -9.660 -8.169 13.567 1.00 98.56 121 TYR A CA 1
ATOM 989 C C . TYR A 1 121 ? -9.127 -8.147 12.140 1.00 98.56 121 TYR A C 1
ATOM 991 O O . TYR A 1 121 ? -9.452 -9.000 11.314 1.00 98.56 121 TYR A O 1
ATOM 999 N N . ARG A 1 122 ? -8.295 -7.148 11.852 1.00 98.38 122 ARG A N 1
ATOM 1000 C CA . ARG A 1 122 ? -7.469 -7.103 10.649 1.00 98.38 122 ARG A CA 1
ATOM 1001 C C . ARG A 1 122 ? -6.043 -7.379 11.092 1.00 98.38 122 ARG A C 1
ATOM 1003 O O . ARG A 1 122 ? -5.396 -6.495 11.651 1.00 98.38 122 ARG A O 1
ATOM 1010 N N . ILE A 1 123 ? -5.591 -8.602 10.870 1.00 98.00 123 ILE A N 1
ATOM 1011 C CA . ILE A 1 123 ? -4.269 -9.051 11.300 1.00 98.00 123 ILE A CA 1
ATOM 1012 C C . ILE A 1 123 ? -3.276 -8.974 10.149 1.00 98.00 123 ILE A C 1
ATOM 1014 O O . ILE A 1 123 ? -3.656 -8.987 8.978 1.00 98.00 123 ILE A O 1
ATOM 1018 N N . HIS A 1 124 ? -2.001 -8.916 10.496 1.00 95.69 124 HIS A N 1
ATOM 1019 C CA . HIS A 1 124 ? -0.894 -9.065 9.563 1.00 95.69 124 HIS A CA 1
ATOM 1020 C C . HIS A 1 124 ? 0.223 -9.761 10.317 1.00 95.69 124 HIS A C 1
ATOM 1022 O O . HIS A 1 124 ? 0.743 -9.197 11.280 1.00 95.69 124 HIS A O 1
ATOM 1028 N N . ASP A 1 125 ? 0.563 -10.963 9.879 1.00 94.06 125 ASP A N 1
ATOM 1029 C CA . ASP A 1 125 ? 1.555 -11.794 10.550 1.00 94.06 125 ASP A CA 1
ATOM 1030 C C . ASP A 1 125 ? 2.979 -11.246 10.371 1.00 94.06 125 ASP A C 1
ATOM 1032 O O . ASP A 1 125 ? 3.208 -10.295 9.605 1.00 94.06 125 ASP A O 1
ATOM 1036 N N . GLU A 1 126 ? 3.930 -11.830 11.086 1.00 90.69 126 GLU A N 1
ATOM 1037 C CA . GLU A 1 126 ? 5.348 -11.548 10.906 1.00 90.69 126 GLU A CA 1
ATOM 1038 C C . GLU A 1 126 ? 5.812 -11.937 9.484 1.00 90.69 126 GLU A C 1
ATOM 1040 O O . GLU A 1 126 ? 5.161 -12.741 8.805 1.00 90.69 126 GLU A O 1
ATOM 1045 N N . PRO A 1 127 ? 6.883 -11.310 8.964 1.00 86.50 127 PRO A N 1
ATOM 1046 C CA . PRO A 1 127 ? 7.471 -11.676 7.685 1.00 86.50 127 PRO A CA 1
ATOM 1047 C C . PRO A 1 127 ? 7.973 -13.118 7.685 1.00 86.50 127 PRO A C 1
ATOM 1049 O O . PRO A 1 127 ? 8.319 -13.676 8.717 1.00 86.50 127 PRO A O 1
ATOM 1052 N N . ASP A 1 128 ? 8.063 -13.687 6.492 1.00 84.56 128 ASP A N 1
ATOM 1053 C CA . ASP A 1 128 ? 8.617 -15.021 6.284 1.00 84.56 128 ASP A CA 1
ATOM 1054 C C . ASP A 1 128 ? 10.151 -14.977 6.402 1.00 84.56 128 ASP A C 1
ATOM 1056 O O . ASP A 1 128 ? 10.811 -14.262 5.638 1.00 84.56 128 ASP A O 1
ATOM 1060 N N . ASP A 1 129 ? 10.710 -15.729 7.355 1.00 86.56 129 ASP A N 1
ATOM 1061 C CA . ASP A 1 129 ? 12.149 -15.743 7.654 1.00 86.56 129 ASP A CA 1
ATOM 1062 C C . ASP A 1 129 ? 13.004 -16.117 6.434 1.00 86.56 129 ASP A C 1
ATOM 1064 O O . ASP A 1 129 ? 14.052 -15.507 6.201 1.00 86.56 129 ASP A O 1
ATOM 1068 N N . GLU A 1 130 ? 12.552 -17.062 5.601 1.00 86.88 130 GLU A N 1
ATOM 1069 C CA . GLU A 1 130 ? 1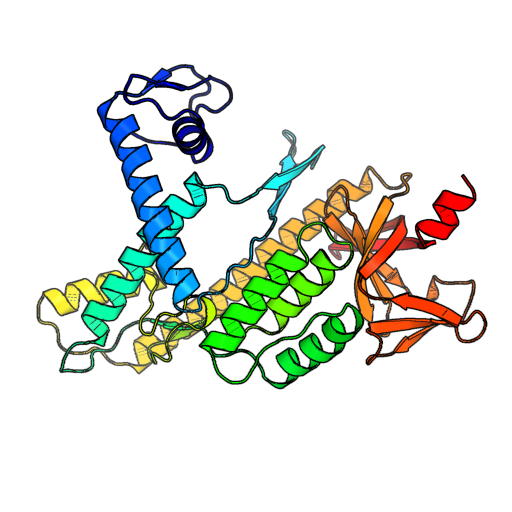3.277 -17.454 4.388 1.00 86.88 130 GLU A CA 1
ATOM 1070 C C . GLU A 1 130 ? 13.301 -16.305 3.374 1.00 86.88 130 GLU A C 1
ATOM 1072 O O . GLU A 1 130 ? 14.330 -16.034 2.744 1.00 86.88 130 GLU A O 1
ATOM 1077 N N . LYS A 1 131 ? 12.187 -15.576 3.236 1.00 86.38 131 LYS A N 1
ATOM 1078 C CA . LYS A 1 131 ? 12.114 -14.410 2.340 1.00 86.38 131 LYS A CA 1
ATOM 1079 C C . LYS A 1 131 ? 12.930 -13.232 2.856 1.00 86.38 131 LYS A C 1
ATOM 1081 O O . LYS A 1 131 ? 13.519 -12.515 2.045 1.00 86.38 131 LYS A O 1
ATOM 1086 N N . ILE A 1 132 ? 12.986 -13.023 4.172 1.00 88.44 132 ILE A N 1
ATOM 1087 C CA . ILE A 1 132 ? 13.851 -12.005 4.780 1.00 88.44 132 ILE A CA 1
ATOM 1088 C C . ILE A 1 132 ? 15.325 -12.358 4.564 1.00 88.44 132 ILE A C 1
ATOM 1090 O O . ILE A 1 132 ? 16.088 -11.494 4.133 1.00 88.44 132 ILE A O 1
ATOM 1094 N N . ALA A 1 133 ? 15.720 -13.618 4.760 1.00 86.88 133 ALA A N 1
ATOM 1095 C CA . ALA A 1 133 ? 17.084 -14.071 4.486 1.00 86.88 133 ALA A CA 1
ATOM 1096 C C . ALA A 1 133 ? 17.460 -13.906 3.000 1.00 86.88 133 ALA A C 1
ATOM 1098 O O . ALA A 1 133 ? 18.559 -13.448 2.672 1.00 86.88 133 ALA A O 1
ATOM 1099 N N . ALA A 1 134 ? 16.533 -14.210 2.085 1.00 84.50 134 ALA A N 1
ATOM 1100 C CA . ALA A 1 134 ? 16.727 -13.987 0.654 1.00 84.50 134 ALA A CA 1
ATOM 1101 C C . ALA A 1 134 ? 16.918 -12.496 0.320 1.00 84.50 134 ALA A C 1
ATOM 1103 O O . ALA A 1 134 ? 17.838 -12.150 -0.424 1.00 84.50 134 ALA A O 1
ATOM 1104 N N . LEU A 1 135 ? 16.099 -11.610 0.902 1.00 87.56 135 LEU A N 1
ATOM 1105 C CA . LEU A 1 135 ? 16.269 -10.160 0.779 1.00 87.56 135 LEU A CA 1
ATOM 1106 C C . LEU A 1 135 ? 17.645 -9.725 1.304 1.00 87.56 135 LEU A C 1
ATOM 1108 O O . LEU A 1 135 ? 18.355 -8.992 0.617 1.00 87.56 135 LEU A O 1
ATOM 1112 N N . GLU A 1 136 ? 18.052 -10.207 2.480 1.00 89.12 136 GLU A N 1
ATOM 1113 C CA . GLU A 1 136 ? 19.332 -9.860 3.102 1.00 89.12 136 GLU A CA 1
ATOM 1114 C C . GLU A 1 136 ? 20.533 -10.218 2.206 1.00 89.12 136 GLU A C 1
ATOM 1116 O O . GLU A 1 136 ? 21.460 -9.419 2.047 1.00 89.12 136 GLU A O 1
ATOM 1121 N N . ASN A 1 137 ? 20.503 -11.387 1.562 1.00 85.12 137 ASN A N 1
ATOM 1122 C CA . ASN A 1 137 ? 21.555 -11.828 0.640 1.00 85.12 137 ASN A CA 1
ATOM 1123 C C . ASN A 1 137 ? 21.697 -10.921 -0.589 1.00 85.12 137 ASN A C 1
ATOM 1125 O O . ASN A 1 137 ? 22.805 -10.724 -1.094 1.00 85.12 137 ASN A O 1
ATOM 1129 N N . ILE A 1 138 ? 20.592 -10.346 -1.063 1.00 82.69 138 ILE A N 1
ATOM 1130 C CA . ILE A 1 138 ? 20.588 -9.456 -2.225 1.00 82.69 138 ILE A CA 1
ATOM 1131 C C . ILE A 1 138 ? 21.125 -8.084 -1.829 1.00 82.69 138 ILE A C 1
ATOM 1133 O O . ILE A 1 138 ? 22.065 -7.584 -2.449 1.00 82.69 138 ILE A O 1
ATOM 1137 N N . ILE A 1 139 ? 20.578 -7.489 -0.769 1.00 88.38 139 ILE A N 1
ATOM 1138 C CA . ILE A 1 139 ? 20.920 -6.119 -0.368 1.00 88.38 139 ILE A CA 1
ATOM 1139 C C . ILE A 1 139 ? 22.368 -5.998 0.136 1.00 88.38 139 ILE A C 1
ATOM 1141 O O . ILE A 1 139 ? 22.977 -4.940 -0.024 1.00 88.38 139 ILE A O 1
ATOM 1145 N N . LYS A 1 140 ? 22.956 -7.085 0.670 1.00 88.75 140 LYS A N 1
ATOM 1146 C CA . LYS A 1 140 ? 24.376 -7.152 1.068 1.00 88.75 140 LYS A CA 1
ATOM 1147 C C . LYS A 1 140 ? 25.320 -6.817 -0.079 1.00 88.75 140 LYS A C 1
ATOM 1149 O O . LYS A 1 140 ? 26.338 -6.165 0.141 1.00 88.75 140 LYS A O 1
ATOM 1154 N N . ARG A 1 141 ? 24.970 -7.211 -1.306 1.00 83.31 141 ARG A N 1
ATOM 1155 C CA . ARG A 1 141 ? 25.764 -6.926 -2.512 1.00 83.31 141 ARG A CA 1
ATOM 1156 C C . ARG A 1 141 ? 25.768 -5.437 -2.867 1.00 83.31 141 ARG A C 1
ATOM 1158 O O . ARG A 1 141 ? 26.720 -4.966 -3.472 1.00 83.31 141 ARG A O 1
ATOM 1165 N N . PHE A 1 142 ? 24.743 -4.704 -2.436 1.00 83.31 142 PHE A N 1
ATOM 1166 C CA . PHE A 1 142 ? 24.648 -3.247 -2.555 1.00 83.31 142 PHE A CA 1
ATOM 1167 C C . PHE A 1 142 ? 25.186 -2.513 -1.310 1.00 83.31 142 PHE A C 1
ATOM 1169 O O . PHE A 1 142 ? 25.065 -1.297 -1.199 1.00 83.31 142 PHE A O 1
ATOM 1176 N N . GLY A 1 143 ? 25.789 -3.238 -0.359 1.00 87.00 143 GLY A N 1
ATOM 1177 C CA . GLY A 1 143 ? 26.371 -2.666 0.857 1.00 87.00 143 GLY A CA 1
ATOM 1178 C C . GLY A 1 143 ? 25.374 -2.406 1.991 1.00 87.00 143 GLY A C 1
ATOM 1179 O O . GLY A 1 143 ? 25.760 -1.830 3.009 1.00 87.00 143 GLY A O 1
ATOM 1180 N N . TYR A 1 144 ? 24.120 -2.846 1.864 1.00 92.50 144 TYR A N 1
ATOM 1181 C CA . TYR A 1 144 ? 23.123 -2.715 2.927 1.00 92.50 144 TYR A CA 1
ATOM 1182 C C . TYR A 1 144 ? 23.088 -3.941 3.841 1.00 92.50 144 TYR A C 1
ATOM 1184 O O . TYR A 1 144 ? 23.525 -5.036 3.487 1.00 92.50 144 TYR A O 1
ATOM 1192 N N . LYS A 1 145 ? 22.539 -3.758 5.042 1.00 91.19 145 LYS A N 1
ATOM 1193 C CA . LYS A 1 145 ? 22.341 -4.821 6.033 1.00 91.19 145 LYS A CA 1
ATOM 1194 C C . LYS A 1 145 ? 20.999 -4.627 6.724 1.00 91.19 145 LYS A C 1
ATOM 1196 O O . LYS A 1 145 ? 20.605 -3.488 6.976 1.00 91.19 145 LYS A O 1
ATOM 1201 N N . LEU A 1 146 ? 20.343 -5.733 7.057 1.00 91.12 146 LEU A N 1
ATOM 1202 C CA . LEU A 1 146 ? 19.183 -5.746 7.943 1.00 91.12 146 LEU A CA 1
ATOM 1203 C C . LEU A 1 146 ? 19.609 -6.212 9.332 1.00 91.12 146 LEU A C 1
ATOM 1205 O O . LEU A 1 146 ? 20.543 -6.995 9.482 1.00 91.12 146 LEU A O 1
ATOM 1209 N N . ASP A 1 147 ? 18.927 -5.693 10.343 1.00 90.31 147 ASP A N 1
ATOM 1210 C CA . ASP A 1 147 ? 19.060 -6.135 11.724 1.00 90.31 147 ASP A CA 1
ATOM 1211 C C . ASP A 1 147 ? 17.810 -6.938 12.067 1.00 90.31 147 ASP A C 1
ATOM 1213 O O . ASP A 1 147 ? 16.750 -6.355 12.267 1.00 90.31 147 ASP A O 1
ATOM 1217 N N . THR A 1 148 ? 17.938 -8.261 12.132 1.00 87.56 148 THR A N 1
ATOM 1218 C CA . THR A 1 148 ? 16.823 -9.190 12.356 1.00 87.56 148 THR A CA 1
ATOM 1219 C C . THR A 1 148 ? 16.761 -9.741 13.785 1.00 87.56 148 THR A C 1
ATOM 1221 O O . THR A 1 148 ? 16.050 -10.707 14.042 1.00 87.56 148 THR A O 1
ATOM 1224 N N . HIS A 1 149 ? 17.469 -9.136 14.751 1.00 86.12 149 HIS A N 1
ATOM 1225 C CA . HIS A 1 149 ? 17.534 -9.663 16.127 1.00 86.12 149 HIS A CA 1
ATOM 1226 C C . HIS A 1 149 ? 16.174 -9.693 16.834 1.00 86.12 149 HIS A C 1
ATOM 1228 O O . HIS A 1 149 ? 15.924 -10.554 17.674 1.00 86.12 149 HIS A O 1
ATOM 1234 N N . ASN A 1 150 ? 15.316 -8.709 16.564 1.00 86.88 150 ASN A N 1
ATOM 1235 C CA . ASN A 1 150 ? 13.943 -8.683 17.052 1.00 86.88 150 ASN A CA 1
ATOM 1236 C C . ASN A 1 150 ? 13.040 -7.897 16.095 1.00 86.88 150 ASN A C 1
ATOM 1238 O O . ASN A 1 150 ? 13.501 -7.163 15.218 1.00 86.88 150 ASN A O 1
ATOM 1242 N N . ARG A 1 151 ? 11.725 -7.991 16.306 1.00 84.12 151 ARG A N 1
ATOM 1243 C CA . ARG A 1 151 ? 10.711 -7.308 15.490 1.00 84.12 151 ARG A CA 1
ATOM 1244 C C . ARG A 1 151 ? 10.956 -5.804 15.319 1.00 84.12 151 ARG A C 1
ATOM 1246 O O . ARG A 1 151 ? 10.797 -5.272 14.217 1.00 84.12 151 ARG A O 1
ATOM 1253 N N . LYS A 1 152 ? 11.334 -5.104 16.394 1.00 85.19 152 LYS A N 1
ATOM 1254 C CA . LYS A 1 152 ? 11.538 -3.650 16.359 1.00 85.19 152 LYS A CA 1
ATOM 1255 C C . LYS A 1 152 ? 12.786 -3.290 15.554 1.00 85.19 152 LYS A C 1
ATOM 1257 O O . LYS A 1 152 ? 12.700 -2.395 14.715 1.00 85.19 152 LYS A O 1
ATOM 1262 N N . SER A 1 153 ? 13.908 -3.981 15.772 1.00 88.50 153 SER A N 1
ATOM 1263 C CA . SER A 1 153 ? 15.139 -3.745 15.005 1.00 88.50 153 SER A CA 1
ATOM 1264 C C . SER A 1 153 ? 14.968 -4.113 13.529 1.00 88.50 153 SER A C 1
ATOM 1266 O O . SER A 1 153 ? 15.408 -3.356 12.662 1.00 88.50 153 SER A O 1
ATOM 1268 N N . THR A 1 154 ? 14.198 -5.166 13.236 1.00 89.81 154 THR A N 1
ATOM 1269 C CA . THR A 1 154 ? 13.842 -5.577 11.865 1.00 89.81 154 THR A CA 1
ATOM 1270 C C . THR A 1 154 ? 13.073 -4.478 11.151 1.00 89.81 154 THR A C 1
ATOM 1272 O O . THR A 1 154 ? 13.482 -4.006 10.095 1.00 89.81 154 THR A O 1
ATOM 1275 N N . SER A 1 155 ? 11.998 -3.986 11.764 1.00 90.25 155 SER A N 1
ATOM 1276 C CA . SER A 1 155 ? 11.162 -2.946 11.155 1.00 90.25 155 SER A CA 1
ATOM 1277 C C . SER A 1 155 ? 11.919 -1.622 10.988 1.00 90.25 155 SER A C 1
ATOM 1279 O O . SER A 1 155 ? 11.771 -0.931 9.981 1.00 90.25 155 SER A O 1
ATOM 1281 N N . GLN A 1 156 ? 12.768 -1.259 11.955 1.00 90.69 156 GLN A N 1
ATOM 1282 C CA . GLN A 1 156 ? 13.592 -0.049 11.880 1.00 90.69 156 GLN A CA 1
ATOM 1283 C C . GLN A 1 156 ? 14.685 -0.148 10.812 1.00 90.69 156 GLN A C 1
ATOM 1285 O O . GLN A 1 156 ? 14.883 0.812 10.065 1.00 90.69 156 GLN A O 1
ATOM 1290 N N . SER A 1 157 ? 15.377 -1.286 10.720 1.00 92.31 157 SER A N 1
ATOM 1291 C CA . SER A 1 157 ? 16.396 -1.511 9.692 1.00 92.31 157 SER A CA 1
ATOM 1292 C C . SER A 1 157 ? 15.782 -1.589 8.296 1.00 92.31 157 SER A C 1
ATOM 1294 O O . SER A 1 157 ? 16.355 -1.026 7.367 1.00 92.31 157 SER A O 1
ATOM 1296 N N . LEU A 1 158 ? 14.580 -2.156 8.159 1.00 92.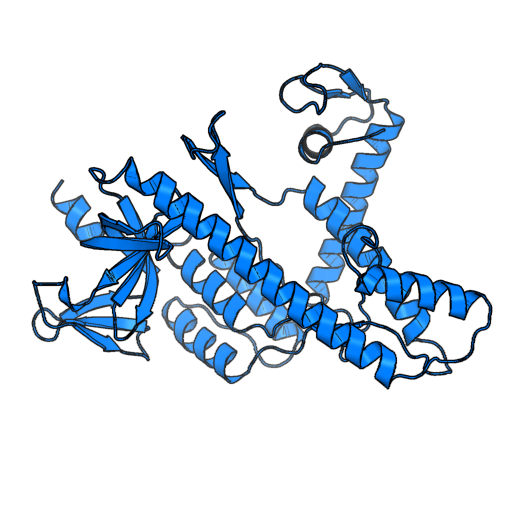00 158 LEU A N 1
ATOM 1297 C CA . LEU A 1 158 ? 13.833 -2.163 6.903 1.00 92.00 158 LEU A CA 1
ATOM 1298 C C . LEU A 1 158 ? 13.398 -0.754 6.480 1.00 92.00 158 LEU A C 1
ATOM 1300 O O . LEU A 1 158 ? 13.645 -0.355 5.349 1.00 92.00 158 LEU A O 1
ATOM 1304 N N . ASN A 1 159 ? 12.827 0.046 7.385 1.00 91.50 159 ASN A N 1
ATOM 1305 C CA . ASN A 1 159 ? 12.496 1.445 7.084 1.00 91.50 159 ASN A CA 1
ATOM 1306 C C . ASN A 1 159 ? 13.736 2.263 6.702 1.00 91.50 159 ASN A C 1
ATOM 1308 O O . ASN A 1 159 ? 13.674 3.110 5.812 1.00 91.50 159 ASN A O 1
ATOM 1312 N N . LYS A 1 160 ? 14.866 2.023 7.380 1.00 92.25 160 LYS A N 1
ATOM 1313 C CA . LYS A 1 160 ? 16.138 2.660 7.036 1.00 92.25 160 LYS A CA 1
ATOM 1314 C C . LYS A 1 160 ? 16.586 2.247 5.635 1.00 92.25 160 LYS A C 1
ATOM 1316 O O . LYS A 1 160 ? 16.929 3.123 4.856 1.00 92.25 160 LYS A O 1
ATOM 1321 N N . LEU A 1 161 ? 16.525 0.955 5.311 1.00 92.25 161 LEU A N 1
ATOM 1322 C CA . LEU A 1 161 ? 16.838 0.436 3.982 1.00 92.25 161 LEU A CA 1
ATOM 1323 C C . LEU A 1 161 ? 16.000 1.133 2.904 1.00 92.25 161 LEU A C 1
ATOM 1325 O O . LEU A 1 161 ? 16.583 1.713 1.997 1.00 92.25 161 LEU A O 1
ATOM 1329 N N . LEU A 1 162 ? 14.668 1.146 3.041 1.00 90.62 162 LEU A N 1
ATOM 1330 C CA . LEU A 1 162 ? 13.746 1.776 2.079 1.00 90.62 162 LEU A CA 1
ATOM 1331 C C . LEU A 1 162 ? 14.053 3.272 1.879 1.00 90.62 162 LEU A C 1
ATOM 1333 O O . LEU A 1 162 ? 14.023 3.793 0.764 1.00 90.62 162 LEU A O 1
ATOM 1337 N N . LYS A 1 163 ? 14.433 3.965 2.957 1.00 90.50 163 LYS A N 1
ATOM 1338 C CA . LYS A 1 163 ? 14.863 5.364 2.885 1.00 90.50 163 LYS A CA 1
ATOM 1339 C C . LYS A 1 163 ? 16.224 5.530 2.199 1.00 90.50 163 LYS A C 1
ATOM 1341 O O . LYS A 1 163 ? 16.389 6.431 1.383 1.00 90.50 163 LYS A O 1
ATOM 1346 N N . ASP A 1 164 ? 17.196 4.686 2.529 1.00 90.94 164 ASP A N 1
ATOM 1347 C CA . ASP A 1 164 ? 18.568 4.774 2.020 1.00 90.94 164 ASP A CA 1
ATOM 1348 C C . ASP A 1 164 ? 18.655 4.435 0.524 1.00 90.94 164 ASP A C 1
ATOM 1350 O O . ASP A 1 164 ? 19.598 4.872 -0.143 1.00 90.94 164 ASP A O 1
ATOM 1354 N N . VAL A 1 165 ? 17.695 3.669 -0.006 1.00 89.12 165 VAL A N 1
ATOM 1355 C CA . VAL A 1 165 ? 17.620 3.310 -1.432 1.00 89.12 165 VAL A CA 1
ATOM 1356 C C . VAL A 1 165 ? 16.846 4.326 -2.266 1.00 89.12 165 VAL A C 1
ATOM 1358 O O . VAL A 1 165 ? 16.905 4.265 -3.489 1.00 89.12 165 VAL A O 1
ATOM 1361 N N . THR A 1 166 ? 16.153 5.282 -1.641 1.00 86.75 166 THR A N 1
ATOM 1362 C CA . THR A 1 166 ? 15.355 6.282 -2.363 1.00 86.75 166 THR A CA 1
ATOM 1363 C C . THR A 1 166 ? 16.224 7.086 -3.341 1.00 86.75 166 THR A C 1
ATOM 1365 O O . THR A 1 166 ? 17.239 7.670 -2.959 1.00 86.75 166 THR A O 1
ATOM 1368 N N . GLY A 1 167 ? 15.819 7.123 -4.612 1.00 80.12 167 GLY A N 1
ATOM 1369 C CA . GLY A 1 167 ? 16.520 7.791 -5.711 1.00 80.12 167 GLY A CA 1
ATOM 1370 C C . GLY A 1 167 ? 17.707 7.013 -6.289 1.00 80.12 167 GLY A C 1
ATOM 1371 O O . GLY A 1 167 ? 18.376 7.523 -7.189 1.00 80.12 167 GLY A O 1
ATOM 1372 N N . LYS A 1 168 ? 17.990 5.800 -5.799 1.00 84.06 168 LYS A N 1
ATOM 1373 C CA . LYS A 1 168 ? 19.063 4.942 -6.320 1.00 84.06 168 LYS A CA 1
ATOM 1374 C C . LYS A 1 168 ? 18.546 3.946 -7.354 1.00 84.06 168 LYS A C 1
ATOM 1376 O O . LYS A 1 168 ? 17.354 3.653 -7.422 1.00 84.06 168 LYS A O 1
ATOM 1381 N N . LYS A 1 169 ? 19.467 3.392 -8.148 1.00 74.81 169 LYS A N 1
ATOM 1382 C CA . LYS A 1 169 ? 19.148 2.443 -9.228 1.00 74.81 169 LYS A CA 1
ATOM 1383 C C . LYS A 1 169 ? 18.469 1.177 -8.697 1.00 74.81 169 LYS A C 1
ATOM 1385 O O . LYS A 1 169 ? 17.540 0.661 -9.307 1.00 74.81 169 LYS A O 1
ATOM 1390 N N . GLU A 1 170 ? 18.883 0.721 -7.520 1.00 78.38 170 GLU A N 1
ATOM 1391 C CA . GLU A 1 170 ? 18.362 -0.473 -6.860 1.00 78.38 170 GLU A CA 1
ATOM 1392 C C . GLU A 1 170 ? 17.043 -0.260 -6.091 1.00 78.38 170 GLU A C 1
ATOM 1394 O O . GLU A 1 170 ? 16.527 -1.221 -5.519 1.00 78.38 170 GLU A O 1
ATOM 1399 N N . GLN A 1 171 ? 16.472 0.956 -6.077 1.00 83.06 171 GLN A N 1
ATOM 1400 C CA . GLN A 1 171 ? 15.260 1.268 -5.308 1.00 83.06 171 GLN A CA 1
ATOM 1401 C C . GLN A 1 171 ? 14.097 0.328 -5.650 1.00 83.06 171 GLN A C 1
ATOM 1403 O O . GLN A 1 171 ? 13.594 -0.373 -4.777 1.00 83.06 171 GLN A O 1
ATOM 1408 N N . ASN A 1 172 ? 13.694 0.280 -6.928 1.00 75.31 172 ASN A N 1
ATOM 1409 C CA . ASN A 1 172 ? 12.518 -0.487 -7.366 1.00 75.31 172 ASN A CA 1
ATOM 1410 C C . ASN A 1 172 ? 12.650 -1.977 -7.017 1.00 75.31 172 ASN A C 1
ATOM 1412 O O . ASN A 1 172 ? 11.679 -2.629 -6.626 1.00 75.31 172 ASN A O 1
ATOM 1416 N N . LEU A 1 173 ? 13.870 -2.506 -7.145 1.00 77.69 173 LEU A N 1
ATOM 1417 C CA . LEU A 1 173 ? 14.205 -3.872 -6.778 1.00 77.69 173 LEU A CA 1
ATOM 1418 C C . LEU A 1 173 ? 13.989 -4.101 -5.278 1.00 77.69 173 LEU A C 1
ATOM 1420 O O . LEU A 1 173 ? 13.251 -5.007 -4.881 1.00 77.69 173 LEU A O 1
ATOM 1424 N N . ILE A 1 174 ? 14.626 -3.278 -4.449 1.00 86.62 174 ILE A N 1
ATOM 1425 C CA . ILE A 1 174 ? 14.600 -3.444 -2.997 1.00 86.62 174 ILE A CA 1
ATOM 1426 C C . ILE A 1 174 ? 13.185 -3.242 -2.453 1.00 86.62 174 ILE A C 1
ATOM 1428 O O . ILE A 1 174 ? 12.733 -4.079 -1.672 1.00 86.62 174 ILE A O 1
ATOM 1432 N N . ASP A 1 175 ? 12.454 -2.232 -2.928 1.00 85.12 175 ASP A N 1
ATOM 1433 C CA . ASP A 1 175 ? 11.056 -1.987 -2.558 1.00 85.12 175 ASP A CA 1
ATOM 1434 C C . ASP A 1 175 ? 10.181 -3.209 -2.884 1.00 85.12 175 ASP A C 1
ATOM 1436 O O . ASP A 1 175 ? 9.413 -3.691 -2.045 1.00 85.12 175 ASP A O 1
ATOM 1440 N N . THR A 1 176 ? 10.343 -3.777 -4.083 1.00 80.25 176 THR A N 1
ATOM 1441 C CA . THR A 1 176 ? 9.573 -4.947 -4.527 1.00 80.25 176 THR A CA 1
ATOM 1442 C C . THR A 1 176 ? 9.849 -6.176 -3.666 1.00 80.25 176 THR A C 1
ATOM 1444 O O . THR A 1 176 ? 8.915 -6.880 -3.268 1.00 80.25 176 THR A O 1
ATOM 1447 N N . LEU A 1 177 ? 11.117 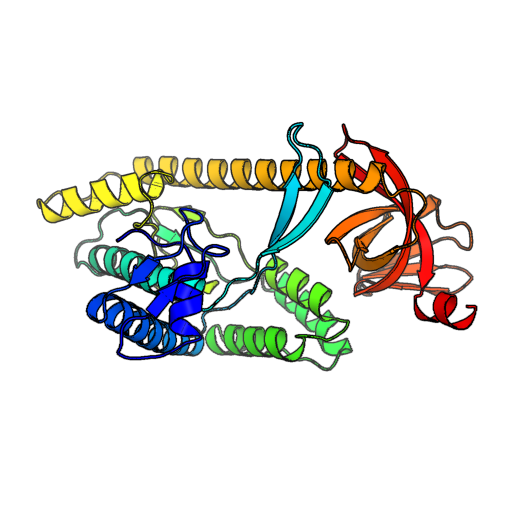-6.460 -3.369 1.00 83.56 177 LEU A N 1
ATOM 1448 C CA . LEU A 1 177 ? 11.492 -7.615 -2.553 1.00 83.56 177 LEU A CA 1
ATOM 1449 C C . LEU A 1 177 ? 11.086 -7.438 -1.089 1.00 83.56 177 LEU A C 1
ATOM 1451 O O . LEU A 1 177 ? 10.585 -8.387 -0.488 1.00 83.56 177 LEU A O 1
ATOM 1455 N N . ALA A 1 178 ? 11.238 -6.231 -0.543 1.00 88.75 178 ALA A N 1
ATOM 1456 C CA . ALA A 1 178 ? 10.812 -5.890 0.809 1.00 88.75 178 ALA A CA 1
ATOM 1457 C C . ALA A 1 178 ? 9.300 -6.055 0.997 1.00 88.75 178 ALA A C 1
ATOM 1459 O O . ALA A 1 178 ? 8.862 -6.582 2.013 1.00 88.75 178 ALA A O 1
ATOM 1460 N N . ILE A 1 179 ? 8.486 -5.670 0.010 1.00 85.75 179 ILE A N 1
ATOM 1461 C CA . ILE A 1 179 ? 7.036 -5.906 0.061 1.00 85.75 179 ILE A CA 1
ATOM 1462 C C . ILE A 1 179 ? 6.726 -7.405 -0.040 1.00 85.75 179 ILE A C 1
ATOM 1464 O O . ILE A 1 179 ? 5.848 -7.902 0.663 1.00 85.75 179 ILE A O 1
ATOM 1468 N N . ARG A 1 180 ? 7.427 -8.145 -0.909 1.00 84.00 180 ARG A N 1
ATOM 1469 C CA . ARG A 1 180 ? 7.193 -9.587 -1.119 1.00 84.00 180 ARG A CA 1
ATOM 1470 C C . ARG A 1 180 ? 7.616 -10.458 0.066 1.00 84.00 180 ARG A C 1
ATOM 1472 O O . ARG A 1 180 ? 7.111 -11.577 0.172 1.00 84.00 180 ARG A O 1
ATOM 1479 N N . SER A 1 181 ? 8.511 -9.980 0.931 1.00 87.31 181 SER A N 1
ATOM 1480 C CA . SER A 1 181 ? 8.882 -10.687 2.161 1.00 87.31 181 SER A CA 1
ATOM 1481 C C . SER A 1 181 ? 7.839 -10.550 3.272 1.00 87.31 181 SER A C 1
ATOM 1483 O O . SER A 1 181 ? 7.804 -11.389 4.171 1.00 87.31 181 SER A O 1
ATOM 1485 N N . MET A 1 182 ? 6.950 -9.554 3.196 1.00 89.38 182 MET A N 1
ATOM 1486 C CA . MET A 1 182 ? 5.864 -9.376 4.160 1.00 89.38 182 MET A CA 1
ATOM 1487 C C . MET A 1 182 ? 4.745 -10.407 3.967 1.00 89.38 182 MET A C 1
ATOM 1489 O O . MET A 1 182 ? 4.387 -10.786 2.847 1.00 89.38 182 MET A O 1
ATOM 1493 N N . SER A 1 183 ? 4.135 -10.808 5.080 1.00 90.69 183 SER A N 1
ATOM 1494 C CA . SER A 1 183 ? 2.903 -11.598 5.088 1.00 90.69 183 SER A CA 1
ATOM 1495 C C . SER A 1 183 ? 1.706 -10.791 4.577 1.00 90.69 183 SER A C 1
ATOM 1497 O O . SER A 1 183 ? 1.684 -9.563 4.617 1.00 90.69 183 SER A O 1
ATOM 1499 N N . LYS A 1 184 ? 0.676 -11.471 4.064 1.00 91.50 184 LYS A N 1
ATOM 1500 C CA . LYS A 1 184 ? -0.563 -10.801 3.641 1.00 91.50 184 LYS A CA 1
ATOM 1501 C C . LYS A 1 184 ? -1.456 -10.549 4.851 1.00 91.50 184 LYS A C 1
ATOM 1503 O O . LYS A 1 184 ? -1.625 -11.427 5.689 1.00 91.50 184 LYS A O 1
ATOM 1508 N N . ALA A 1 185 ? -2.074 -9.373 4.905 1.00 94.81 185 ALA A N 1
ATOM 1509 C CA . ALA A 1 185 ? -3.076 -9.081 5.920 1.00 94.81 185 ALA A CA 1
ATOM 1510 C C . ALA A 1 185 ? -4.415 -9.768 5.599 1.00 94.81 185 ALA A C 1
ATOM 1512 O O . ALA A 1 185 ? -4.818 -9.818 4.435 1.00 94.81 185 ALA A O 1
ATOM 1513 N N . VAL A 1 186 ? -5.114 -10.251 6.628 1.00 97.56 186 VAL A N 1
ATOM 1514 C CA . VAL A 1 186 ? -6.399 -10.966 6.509 1.00 97.56 186 VAL A CA 1
ATOM 1515 C C . VAL A 1 186 ? -7.367 -10.555 7.619 1.00 97.56 186 VAL A C 1
ATOM 1517 O O . VAL A 1 186 ? -6.966 -9.959 8.623 1.00 97.56 186 VAL A O 1
ATOM 1520 N N . TYR A 1 187 ? -8.654 -10.830 7.424 1.00 98.56 187 TYR A N 1
ATOM 1521 C CA . TYR A 1 187 ? -9.661 -10.723 8.478 1.00 98.56 187 TYR A CA 1
ATOM 1522 C C . TYR A 1 187 ? -9.833 -12.066 9.184 1.00 98.56 187 TYR A C 1
ATOM 1524 O O . TYR A 1 187 ? -9.925 -13.091 8.518 1.00 98.56 187 TYR A O 1
ATOM 1532 N N . THR A 1 188 ? -9.936 -12.038 10.510 1.00 98.31 188 THR A N 1
ATOM 1533 C CA . THR A 1 188 ? -10.188 -13.215 11.361 1.00 98.31 188 THR A CA 1
ATOM 1534 C C . THR A 1 188 ? -10.721 -12.763 12.725 1.00 98.31 188 THR A C 1
ATOM 1536 O O . THR A 1 188 ? -10.588 -11.589 13.096 1.00 98.31 188 THR A O 1
ATOM 1539 N N . THR A 1 189 ? -11.306 -13.673 13.496 1.00 97.69 189 THR A N 1
ATOM 1540 C CA . THR A 1 189 ? -11.634 -13.486 14.911 1.00 97.69 189 THR A CA 1
ATOM 1541 C C . THR A 1 189 ? -10.435 -13.689 15.830 1.00 97.69 189 THR A C 1
ATOM 1543 O O . THR A 1 189 ? -10.442 -13.205 16.968 1.00 97.69 189 THR A O 1
ATOM 1546 N N . ASN A 1 190 ? -9.380 -14.352 15.348 1.00 96.62 190 ASN A N 1
ATOM 1547 C CA . ASN A 1 190 ? -8.175 -14.607 16.121 1.00 96.62 190 ASN A CA 1
ATOM 1548 C C . ASN A 1 190 ? -7.173 -13.449 16.018 1.00 96.62 190 ASN A C 1
ATOM 1550 O O . ASN A 1 190 ? -6.481 -13.275 15.017 1.00 96.62 190 ASN A O 1
ATOM 1554 N N . ASN A 1 191 ? -7.058 -12.651 17.077 1.00 97.19 191 ASN A N 1
ATOM 1555 C CA . ASN A 1 191 ? -6.123 -11.534 17.089 1.00 97.19 191 ASN A CA 1
ATOM 1556 C C . ASN A 1 191 ? -4.676 -11.986 17.342 1.00 97.19 191 ASN A C 1
ATOM 1558 O O . ASN A 1 191 ? -4.342 -12.387 18.456 1.00 97.19 191 ASN A O 1
ATOM 1562 N N . ILE A 1 192 ? -3.810 -11.794 16.346 1.00 96.56 192 ILE A N 1
ATOM 1563 C CA . ILE A 1 192 ? -2.344 -11.908 16.472 1.00 96.56 192 ILE A CA 1
ATOM 1564 C C . ILE A 1 192 ? -1.636 -10.545 16.353 1.00 96.56 192 ILE A C 1
ATOM 1566 O O . ILE A 1 192 ? -0.411 -10.461 16.333 1.00 96.56 192 ILE A O 1
ATOM 1570 N N . GLY A 1 193 ? -2.406 -9.457 16.263 1.00 96.38 193 GLY A N 1
ATOM 1571 C CA . GLY A 1 193 ? -1.901 -8.120 15.977 1.00 96.38 193 GLY A CA 1
ATOM 1572 C C . GLY A 1 193 ? -1.623 -7.874 14.491 1.00 96.38 193 GLY A C 1
ATOM 1573 O O . GLY A 1 193 ? -1.957 -8.663 13.606 1.00 96.38 193 GLY A O 1
ATOM 1574 N N . HIS A 1 194 ? -1.041 -6.711 14.208 1.00 96.88 194 HIS A N 1
ATOM 1575 C CA . HIS A 1 194 ? -0.731 -6.258 12.858 1.00 96.88 194 HIS A CA 1
ATOM 1576 C C . HIS A 1 194 ? 0.734 -5.826 12.772 1.00 96.88 194 HIS A C 1
ATOM 1578 O O . HIS A 1 194 ? 1.089 -4.706 13.160 1.00 96.88 194 HIS A O 1
ATOM 1584 N N . TYR A 1 195 ? 1.583 -6.700 12.225 1.00 93.31 195 TYR A N 1
ATOM 1585 C CA . TYR A 1 195 ? 3.031 -6.514 12.136 1.00 93.31 195 TYR A CA 1
ATOM 1586 C C . TYR A 1 195 ? 3.402 -5.185 11.482 1.00 93.31 195 TYR A C 1
ATOM 1588 O O . TYR A 1 195 ? 3.975 -4.326 12.152 1.00 93.31 195 TYR A O 1
ATOM 1596 N N . GLY A 1 196 ? 2.959 -4.957 10.238 1.00 92.38 196 GLY A N 1
ATOM 1597 C CA . GLY A 1 196 ? 3.322 -3.760 9.469 1.00 92.38 196 GLY A CA 1
ATOM 1598 C C . GLY A 1 196 ? 2.863 -2.424 10.072 1.00 92.38 196 GLY A C 1
ATOM 1599 O O . GLY A 1 196 ? 3.443 -1.387 9.771 1.00 92.38 196 GLY A O 1
ATOM 1600 N N . LEU A 1 197 ? 1.861 -2.425 10.961 1.00 94.12 197 LEU A N 1
ATOM 1601 C CA . LEU A 1 197 ? 1.373 -1.212 11.631 1.00 94.12 197 LEU A CA 1
ATOM 1602 C C . LEU A 1 197 ? 1.921 -1.050 13.054 1.00 94.12 197 LEU A C 1
ATOM 1604 O O . LEU A 1 197 ? 1.682 -0.012 13.671 1.00 94.12 197 LEU A O 1
ATOM 1608 N N . ALA A 1 198 ? 2.635 -2.054 13.573 1.00 94.31 198 ALA A N 1
ATOM 1609 C CA . ALA A 1 198 ? 3.059 -2.139 14.968 1.00 94.31 198 ALA A CA 1
ATOM 1610 C C . ALA A 1 198 ? 1.910 -1.930 15.974 1.00 94.31 198 ALA A C 1
ATOM 1612 O O . ALA A 1 198 ? 2.050 -1.194 16.953 1.00 94.31 198 ALA A O 1
ATOM 1613 N N . PHE A 1 199 ? 0.764 -2.571 15.723 1.00 96.25 199 PHE A N 1
ATOM 1614 C CA . PHE A 1 199 ? -0.393 -2.554 16.623 1.00 96.25 199 PHE A CA 1
ATOM 1615 C C . PHE A 1 199 ? -0.717 -3.958 17.133 1.00 96.25 199 PHE A C 1
ATOM 1617 O O . PHE A 1 199 ? -0.808 -4.891 16.340 1.00 96.25 199 PHE A O 1
ATOM 1624 N N . ASP A 1 200 ? -0.957 -4.090 18.439 1.00 96.19 200 ASP A N 1
ATOM 1625 C CA . ASP A 1 200 ? -1.379 -5.359 19.056 1.00 96.19 200 ASP A CA 1
ATOM 1626 C C . ASP A 1 200 ? -2.866 -5.649 18.816 1.00 96.19 200 ASP A C 1
ATOM 1628 O O . ASP A 1 200 ? -3.287 -6.799 18.791 1.00 96.19 200 ASP A O 1
ATOM 1632 N N . TYR A 1 201 ? -3.669 -4.599 18.627 1.00 97.75 201 TYR A N 1
ATOM 1633 C CA . TYR A 1 201 ? -5.093 -4.683 18.320 1.00 97.75 201 TYR A CA 1
ATOM 1634 C C . TYR A 1 201 ? -5.397 -3.770 17.140 1.00 97.75 201 TYR A C 1
ATOM 1636 O O . TYR A 1 201 ? -5.186 -2.556 17.210 1.00 97.75 201 TYR A O 1
ATOM 1644 N N . TYR A 1 202 ? -5.910 -4.341 16.055 1.00 98.50 202 TYR A N 1
ATOM 1645 C CA . TYR A 1 202 ? -6.300 -3.572 14.882 1.00 98.50 202 TYR A CA 1
ATOM 1646 C C . TYR A 1 202 ? -7.510 -4.191 14.188 1.00 98.50 202 TYR A C 1
ATOM 1648 O O . TYR A 1 202 ? -7.644 -5.408 14.080 1.00 98.50 202 TYR A O 1
ATOM 1656 N N . THR A 1 203 ? -8.410 -3.335 13.720 1.00 98.62 203 THR A N 1
ATOM 1657 C CA . THR A 1 203 ? -9.575 -3.715 12.924 1.00 98.62 203 THR A CA 1
ATOM 1658 C C . THR A 1 203 ? -9.830 -2.659 11.858 1.00 98.62 203 THR A C 1
ATOM 1660 O O . THR A 1 203 ? -9.293 -1.556 11.932 1.00 98.62 203 THR A O 1
ATOM 1663 N N . HIS A 1 204 ? -10.672 -2.960 10.880 1.00 98.62 204 HIS A N 1
ATOM 1664 C CA . HIS A 1 204 ? -11.223 -1.940 10.000 1.00 98.62 204 HIS A CA 1
ATOM 1665 C C . HIS A 1 204 ? -12.598 -1.503 10.508 1.00 98.62 204 HIS A C 1
ATOM 1667 O O . HIS A 1 204 ? -13.510 -2.312 10.633 1.00 98.62 204 HIS A O 1
ATOM 1673 N N . PHE A 1 205 ? -12.735 -0.212 10.805 1.00 98.50 205 PHE A N 1
ATOM 1674 C CA . PHE A 1 205 ? -13.959 0.394 11.333 1.00 98.50 205 PHE A CA 1
ATOM 1675 C C . PHE A 1 205 ? -14.440 1.595 10.501 1.00 98.50 205 PHE A C 1
ATOM 1677 O O . PHE A 1 205 ? -15.621 1.931 10.485 1.00 98.50 205 PHE A O 1
ATOM 1684 N N . THR A 1 206 ? -13.532 2.277 9.810 1.00 98.44 206 THR A N 1
ATOM 1685 C CA . THR A 1 206 ? -13.774 3.606 9.233 1.00 98.44 206 THR A CA 1
ATOM 1686 C C . THR A 1 206 ? -14.393 3.624 7.832 1.00 98.44 206 THR A C 1
ATOM 1688 O O . THR A 1 206 ? -14.469 4.680 7.207 1.00 98.44 206 THR A O 1
ATOM 1691 N N . SER A 1 207 ? -14.805 2.490 7.263 1.00 98.25 207 SER A N 1
ATOM 1692 C CA . SER A 1 207 ? -15.362 2.435 5.899 1.00 98.25 207 SER A CA 1
ATOM 1693 C C . SER A 1 207 ? -16.490 1.399 5.701 1.00 98.25 207 SER A C 1
ATOM 1695 O O . SER A 1 207 ? -16.438 0.638 4.730 1.00 98.25 207 SER A O 1
ATOM 1697 N N . PRO A 1 208 ? -17.558 1.396 6.528 1.00 98.19 208 PRO A N 1
ATOM 1698 C CA . PRO A 1 208 ? -18.671 0.437 6.421 1.00 98.19 208 PRO A CA 1
ATOM 1699 C C . PRO A 1 208 ? -19.450 0.503 5.103 1.00 98.19 208 PRO A C 1
ATOM 1701 O O . PRO A 1 208 ? -20.053 -0.483 4.703 1.00 98.19 208 PRO A O 1
ATOM 1704 N N . ILE A 1 209 ? -19.400 1.627 4.381 1.00 98.19 209 ILE A N 1
ATOM 1705 C CA . ILE A 1 209 ? -20.078 1.777 3.081 1.00 98.19 209 ILE A CA 1
ATOM 1706 C C . ILE A 1 209 ? -19.469 0.861 2.003 1.00 98.19 209 ILE A C 1
ATOM 1708 O O . ILE A 1 209 ? -20.167 0.445 1.085 1.00 98.19 209 ILE A O 1
ATOM 1712 N N . ARG A 1 210 ? -18.171 0.543 2.099 1.00 97.75 210 ARG A N 1
ATOM 1713 C CA . ARG A 1 210 ? -17.416 -0.162 1.041 1.00 97.75 210 ARG A CA 1
ATOM 1714 C C . ARG A 1 210 ? -16.691 -1.424 1.512 1.00 97.75 210 ARG A C 1
ATOM 1716 O O . ARG A 1 210 ? -15.986 -2.044 0.723 1.00 97.75 210 ARG A O 1
ATOM 1723 N N . ARG A 1 211 ? -16.802 -1.781 2.793 1.00 98.19 211 ARG A N 1
ATOM 1724 C CA . ARG A 1 211 ? -16.175 -2.971 3.381 1.00 98.19 211 ARG A CA 1
ATOM 1725 C C . ARG A 1 211 ? -17.145 -3.636 4.347 1.00 98.19 211 ARG A C 1
ATOM 1727 O O . ARG A 1 211 ? -17.552 -3.038 5.339 1.00 98.19 211 ARG A O 1
ATOM 1734 N N . TYR A 1 212 ? -17.485 -4.892 4.070 1.00 98.44 212 TYR A N 1
ATOM 1735 C CA . TYR A 1 212 ? -18.369 -5.672 4.933 1.00 98.44 212 TYR A CA 1
ATOM 1736 C C . TYR A 1 212 ? -17.787 -5.958 6.334 1.00 98.44 212 TYR A C 1
ATOM 1738 O O . TYR A 1 212 ? -18.549 -5.885 7.300 1.00 98.44 212 TYR A O 1
ATOM 1746 N N . PRO A 1 213 ? -16.466 -6.187 6.512 1.00 98.56 213 PRO A N 1
ATOM 1747 C CA . PRO A 1 213 ? -15.870 -6.304 7.844 1.00 98.56 213 PRO A CA 1
ATOM 1748 C C . PRO A 1 213 ? -16.158 -5.111 8.754 1.00 98.56 213 PRO A C 1
ATOM 1750 O O . PRO A 1 213 ? -16.563 -5.313 9.894 1.00 98.56 213 PRO A O 1
ATOM 1753 N N . ASP A 1 214 ? -16.070 -3.880 8.248 1.00 98.69 214 ASP A N 1
ATOM 1754 C CA . ASP A 1 214 ? -16.426 -2.685 9.015 1.00 98.69 214 ASP A CA 1
ATOM 1755 C C . ASP A 1 214 ? -17.902 -2.719 9.455 1.00 98.69 214 ASP A C 1
ATOM 1757 O O . ASP A 1 214 ? -18.213 -2.363 10.586 1.00 98.69 214 ASP A O 1
ATOM 1761 N N . VAL A 1 215 ? -18.824 -3.216 8.621 1.00 98.69 215 VAL A N 1
ATOM 1762 C CA . VAL A 1 215 ? -20.235 -3.400 9.018 1.00 98.69 215 VAL A CA 1
ATOM 1763 C C . VAL A 1 215 ? -20.363 -4.405 10.167 1.00 98.69 215 VAL A C 1
ATOM 1765 O O . VAL A 1 215 ? -21.112 -4.157 11.116 1.00 98.69 215 VAL A O 1
ATOM 1768 N N . MET A 1 216 ? -19.632 -5.524 10.113 1.00 98.50 216 MET A N 1
ATOM 1769 C CA . MET A 1 216 ? -19.602 -6.505 11.206 1.00 98.50 216 MET A CA 1
ATOM 1770 C C . MET A 1 216 ? -19.076 -5.876 12.500 1.00 98.50 216 MET A C 1
ATOM 1772 O O . MET A 1 216 ? -19.702 -6.018 13.548 1.00 98.50 216 MET A O 1
ATOM 1776 N N . VAL A 1 217 ? -17.975 -5.129 12.410 1.00 98.44 217 VAL A N 1
ATOM 1777 C CA . VAL A 1 217 ? -17.336 -4.411 13.522 1.00 98.44 217 VAL A CA 1
ATOM 1778 C C . VAL A 1 217 ? -18.288 -3.384 14.136 1.00 98.44 217 VAL A C 1
ATOM 1780 O O . VAL A 1 217 ? -18.433 -3.363 15.355 1.00 98.44 217 VAL A O 1
ATOM 1783 N N . HIS A 1 218 ? -18.984 -2.578 13.326 1.00 98.75 218 HIS A N 1
ATOM 1784 C CA . HIS A 1 218 ? -19.981 -1.606 13.803 1.00 98.75 218 HIS A CA 1
ATOM 1785 C C . HIS A 1 218 ? -21.120 -2.287 14.566 1.00 98.75 218 HIS A C 1
ATOM 1787 O O . HIS A 1 218 ? -21.461 -1.866 15.671 1.00 98.75 218 HIS A O 1
ATOM 1793 N N . ARG A 1 219 ? -21.681 -3.369 14.010 1.00 98.50 219 ARG A N 1
ATOM 1794 C CA . ARG A 1 219 ? -22.775 -4.123 14.645 1.00 98.50 219 ARG A CA 1
ATOM 1795 C C . ARG A 1 219 ? -22.341 -4.768 15.956 1.00 98.50 219 ARG A C 1
ATOM 1797 O O . ARG A 1 219 ? -23.067 -4.679 16.940 1.00 98.50 219 ARG A O 1
ATOM 1804 N N . LEU A 1 220 ? -21.163 -5.390 15.974 1.00 98.25 220 LEU A N 1
ATOM 1805 C CA . LEU A 1 220 ? -20.598 -5.996 17.179 1.00 98.25 220 LEU A CA 1
ATOM 1806 C C . LEU A 1 220 ? -20.309 -4.947 18.250 1.00 98.25 220 LEU A C 1
ATOM 1808 O O . LEU A 1 220 ? -20.680 -5.143 19.404 1.00 98.25 220 LEU A O 1
ATOM 1812 N N . LEU A 1 221 ? -19.688 -3.826 17.874 1.00 98.00 221 LEU A N 1
ATOM 1813 C CA . LEU A 1 221 ? -19.402 -2.733 18.796 1.00 98.00 221 LEU A CA 1
ATOM 1814 C C . LEU A 1 221 ? -20.691 -2.225 19.446 1.00 98.00 221 LEU A C 1
ATOM 1816 O O . LEU A 1 221 ? -20.758 -2.183 20.671 1.00 98.00 221 LEU A O 1
ATOM 1820 N N . GLN A 1 222 ? -21.718 -1.914 18.649 1.00 98.38 222 GLN A N 1
ATOM 1821 C CA . GLN A 1 222 ? -23.009 -1.459 19.169 1.00 98.38 222 GLN A CA 1
ATOM 1822 C C . GLN A 1 222 ? -23.648 -2.509 20.087 1.00 98.38 222 GLN A C 1
ATOM 1824 O O . GLN A 1 222 ? -23.974 -2.209 21.230 1.00 98.38 222 GLN A O 1
ATOM 1829 N N . TYR A 1 223 ? -23.727 -3.766 19.641 1.00 97.88 223 TYR A N 1
ATOM 1830 C CA . TYR A 1 223 ? -24.293 -4.859 20.434 1.00 97.88 223 TYR A CA 1
ATOM 1831 C C . TYR A 1 223 ? -23.604 -5.024 21.798 1.00 97.88 223 TYR A C 1
ATOM 1833 O O . TYR A 1 223 ? -24.246 -5.294 22.813 1.00 97.88 223 TYR A O 1
ATOM 1841 N N . TYR A 1 224 ? -22.286 -4.834 21.844 1.00 97.12 224 TYR A N 1
ATOM 1842 C CA . TYR A 1 224 ? -21.506 -4.919 23.073 1.00 97.12 224 TYR A CA 1
ATOM 1843 C C . TYR A 1 224 ? -21.608 -3.685 23.966 1.00 97.12 224 TYR A C 1
ATOM 1845 O O . TYR A 1 224 ? -21.446 -3.841 25.180 1.00 97.12 224 TYR A O 1
ATOM 1853 N N . LEU A 1 225 ? -21.866 -2.504 23.401 1.00 96.19 225 LEU A N 1
ATOM 1854 C CA . LEU A 1 225 ? -22.202 -1.296 24.158 1.00 96.19 225 LEU A CA 1
ATOM 1855 C C . LEU A 1 225 ? -23.581 -1.426 24.820 1.00 96.19 225 LEU A C 1
ATOM 1857 O O . LEU A 1 225 ? -23.742 -0.999 25.960 1.00 96.19 225 LEU A O 1
ATOM 1861 N N . ASP A 1 226 ? -24.514 -2.130 24.178 1.00 97.56 226 ASP A N 1
ATOM 1862 C CA . ASP A 1 226 ? -25.857 -2.415 24.705 1.00 97.56 226 ASP A CA 1
ATOM 1863 C C . ASP A 1 226 ? -25.884 -3.561 25.742 1.00 97.56 226 ASP A C 1
ATOM 1865 O O . ASP A 1 226 ? -26.945 -4.014 26.170 1.00 97.56 226 ASP A O 1
ATOM 1869 N N . GLY A 1 227 ? -24.718 -4.063 26.164 1.00 95.06 227 GLY A N 1
ATOM 1870 C CA . GLY A 1 227 ? -24.606 -5.128 27.168 1.00 95.06 227 GLY A CA 1
ATOM 1871 C C . GLY A 1 227 ? -24.768 -6.552 26.620 1.00 95.06 227 GLY A C 1
ATOM 1872 O O . GLY A 1 227 ? -24.912 -7.498 27.400 1.00 95.06 227 GLY A O 1
ATOM 1873 N N . GLY A 1 228 ? -24.708 -6.731 25.298 1.00 95.19 228 GLY A N 1
ATOM 1874 C CA . GLY A 1 228 ? -24.731 -8.035 24.641 1.00 95.19 228 GLY A CA 1
ATOM 1875 C C . GLY A 1 228 ? -23.626 -8.988 25.122 1.00 95.19 228 GLY A C 1
ATOM 1876 O O . GLY A 1 228 ? -22.511 -8.581 25.472 1.00 95.19 228 GLY A O 1
ATOM 1877 N N . LYS A 1 229 ? -23.937 -10.290 25.133 1.00 94.44 229 LYS A N 1
ATOM 1878 C CA . LYS A 1 229 ? -22.969 -11.366 25.428 1.00 94.44 229 LYS A CA 1
ATOM 1879 C C . LYS A 1 229 ? -22.089 -11.634 24.205 1.00 94.44 229 LYS A C 1
ATOM 1881 O O . LYS A 1 229 ? -22.398 -11.172 23.120 1.00 94.44 229 LYS A O 1
ATOM 1886 N N . SER A 1 230 ? -20.998 -12.387 24.353 1.00 95.50 230 SER A N 1
ATOM 1887 C CA . SER A 1 230 ? -20.192 -12.768 23.183 1.00 95.50 230 SER A CA 1
ATOM 1888 C C . SER A 1 230 ? -21.023 -13.580 22.186 1.00 95.50 230 SER A C 1
ATOM 1890 O O . SER A 1 230 ? -21.773 -14.473 22.585 1.00 95.50 230 SER A O 1
ATOM 1892 N N . VAL A 1 231 ? -20.864 -13.273 20.900 1.00 96.25 231 VAL A N 1
ATOM 1893 C CA . VAL A 1 231 ? -21.442 -14.039 19.787 1.00 96.25 231 VAL A CA 1
ATOM 1894 C C . VAL A 1 231 ? -20.671 -15.346 19.553 1.00 96.25 231 VAL A C 1
ATOM 1896 O O . VAL A 1 231 ? -19.632 -15.579 20.180 1.00 96.25 231 VAL A O 1
ATOM 1899 N N . LYS A 1 232 ? -21.178 -16.202 18.656 1.00 96.44 232 LYS A N 1
ATOM 1900 C CA . LYS A 1 232 ? -20.492 -17.428 18.223 1.00 96.44 232 LYS A CA 1
ATOM 1901 C C . LYS A 1 232 ? -19.309 -17.081 17.320 1.00 96.44 232 LYS A C 1
ATOM 1903 O O . LYS A 1 232 ? -19.471 -16.313 16.379 1.00 96.44 232 LYS A O 1
ATOM 1908 N N . GLU A 1 233 ? -18.145 -17.651 17.610 1.00 96.62 233 GLU A N 1
ATOM 1909 C CA . GLU A 1 233 ? -16.901 -17.352 16.892 1.00 96.62 233 GLU A CA 1
ATOM 1910 C C . GLU A 1 233 ? -16.921 -17.846 15.441 1.00 96.62 233 GLU A C 1
ATOM 1912 O O . GLU A 1 233 ? -16.659 -17.064 14.535 1.00 96.62 233 GLU A O 1
ATOM 1917 N N . GLU A 1 234 ? -17.341 -19.095 15.231 1.00 97.38 234 GLU A N 1
ATOM 1918 C CA . GLU A 1 234 ? -17.397 -19.774 13.927 1.00 97.38 234 GLU A CA 1
ATOM 1919 C C . GLU A 1 234 ? -18.113 -18.946 12.843 1.00 97.38 234 GLU A C 1
ATOM 1921 O O . GLU A 1 234 ? -17.570 -18.717 11.770 1.00 97.38 234 GLU A O 1
ATOM 1926 N N . GLU A 1 235 ? -19.283 -18.377 13.161 1.00 96.50 235 GLU A N 1
ATOM 1927 C CA . GLU A 1 235 ? -20.060 -17.560 12.215 1.00 96.50 235 GLU A CA 1
ATOM 1928 C C . GLU A 1 235 ? -19.297 -16.310 11.739 1.00 96.50 235 GLU A C 1
ATOM 1930 O O . GLU A 1 235 ? -19.443 -15.872 10.594 1.00 96.50 235 GLU A O 1
ATOM 1935 N N . TYR A 1 236 ? -18.512 -15.696 12.624 1.00 98.00 236 TYR A N 1
ATOM 1936 C CA . TYR A 1 236 ? -17.740 -14.501 12.292 1.00 98.00 236 TYR A CA 1
ATOM 1937 C C . TYR A 1 236 ? -16.406 -14.842 11.642 1.00 98.00 236 TYR A C 1
ATOM 1939 O O . TYR A 1 236 ? -15.933 -14.041 10.834 1.00 98.00 236 TYR A O 1
ATOM 1947 N N . GLU A 1 237 ? -15.835 -16.008 11.933 1.00 98.31 237 GLU A N 1
ATOM 1948 C CA . GLU A 1 237 ? -14.638 -16.488 11.248 1.00 98.31 237 GLU A CA 1
ATOM 1949 C C . GLU A 1 237 ? -14.940 -16.802 9.781 1.00 98.31 237 GLU A C 1
ATOM 1951 O O . GLU A 1 237 ? -14.282 -16.249 8.901 1.00 98.31 237 GLU A O 1
ATOM 1956 N N . ASP A 1 238 ? -16.020 -17.532 9.495 1.00 98.25 238 ASP A N 1
ATOM 1957 C CA . ASP A 1 238 ? -16.439 -17.842 8.120 1.00 98.25 238 ASP A CA 1
ATOM 1958 C C . ASP A 1 238 ? -16.669 -16.570 7.286 1.00 98.25 238 ASP A C 1
ATOM 1960 O O . ASP A 1 238 ? -16.217 -16.443 6.143 1.00 98.25 238 ASP A O 1
ATOM 1964 N N . ARG A 1 239 ? -17.335 -15.566 7.872 1.00 98.38 239 ARG A N 1
ATOM 1965 C CA . ARG A 1 239 ? -17.557 -14.262 7.222 1.00 98.38 239 ARG A CA 1
ATOM 1966 C C . ARG A 1 239 ? -16.266 -13.468 7.031 1.00 98.38 239 ARG A C 1
ATOM 1968 O O . ARG A 1 239 ? -16.150 -12.712 6.058 1.00 98.38 239 ARG A O 1
ATOM 1975 N N . SER A 1 240 ? -15.319 -13.599 7.956 1.00 98.31 240 SER A N 1
ATOM 1976 C CA . SER A 1 240 ? -14.013 -12.940 7.881 1.00 98.31 240 SER A CA 1
ATOM 1977 C C . SER A 1 240 ? -13.149 -13.564 6.787 1.00 98.31 240 SER A C 1
ATOM 1979 O O . SER A 1 240 ? -12.587 -12.830 5.966 1.00 98.31 240 SER A O 1
ATOM 1981 N N . GLN A 1 241 ? -13.139 -14.894 6.685 1.00 98.00 241 GLN A N 1
ATOM 1982 C CA . GLN A 1 241 ? -12.465 -15.614 5.608 1.00 98.00 241 GLN A CA 1
ATOM 1983 C C . GLN A 1 241 ? -13.055 -15.235 4.246 1.00 98.00 241 GLN A C 1
ATOM 1985 O O . GLN A 1 241 ? -12.321 -14.783 3.367 1.00 98.00 241 GLN A O 1
ATOM 1990 N N . HIS A 1 242 ? -14.385 -15.271 4.105 1.00 98.38 242 HIS A N 1
ATOM 1991 C CA . HIS A 1 242 ? -15.055 -14.836 2.878 1.00 98.38 242 HIS A CA 1
ATOM 1992 C C . HIS A 1 242 ? -14.676 -13.399 2.484 1.00 98.38 242 HIS A C 1
ATOM 1994 O O . HIS A 1 242 ? -14.369 -13.120 1.325 1.00 98.38 242 HIS A O 1
ATOM 2000 N N . SER A 1 243 ? -14.652 -12.474 3.450 1.00 98.31 243 SER A N 1
ATOM 2001 C CA . SER A 1 243 ? -14.266 -11.080 3.194 1.00 98.31 243 SER A CA 1
ATOM 2002 C C . SER A 1 243 ? -12.809 -10.950 2.735 1.00 98.31 243 SER A C 1
ATOM 2004 O O . SER A 1 243 ? -12.511 -10.108 1.887 1.00 98.31 243 SER A O 1
ATOM 2006 N N . SER A 1 244 ? -11.913 -11.784 3.267 1.00 97.81 244 SER A N 1
ATOM 2007 C CA . SER A 1 244 ? -10.506 -11.843 2.852 1.00 97.81 244 SER A CA 1
ATOM 2008 C C . SER A 1 244 ? -10.365 -12.367 1.420 1.00 97.81 244 SER A C 1
ATOM 2010 O O . SER A 1 244 ? -9.626 -11.786 0.625 1.00 97.81 244 SER A O 1
ATOM 2012 N N . ASP A 1 245 ? -11.118 -13.403 1.052 1.00 97.75 245 ASP A N 1
ATOM 2013 C CA . ASP A 1 245 ? -11.110 -13.962 -0.305 1.00 97.75 245 ASP A CA 1
ATOM 2014 C C . ASP A 1 245 ? -11.650 -12.953 -1.329 1.00 97.75 245 ASP A C 1
ATOM 2016 O O . ASP A 1 245 ? -11.070 -12.768 -2.404 1.00 97.75 245 ASP A O 1
ATOM 2020 N N . MET A 1 246 ? -12.725 -12.237 -0.982 1.00 98.00 246 MET A N 1
ATOM 2021 C CA . MET A 1 246 ? -13.299 -11.194 -1.839 1.00 98.00 246 MET A CA 1
ATOM 2022 C C . MET A 1 246 ? -12.356 -10.000 -2.015 1.00 98.00 246 MET A C 1
ATOM 2024 O O . MET A 1 246 ? -12.267 -9.448 -3.113 1.00 98.00 246 MET A O 1
ATOM 2028 N N . GLU A 1 247 ? -11.599 -9.620 -0.982 1.00 96.88 247 GLU A N 1
ATOM 2029 C CA . GLU A 1 247 ? -10.555 -8.595 -1.101 1.00 96.88 247 GLU A CA 1
ATOM 2030 C C . GLU A 1 247 ? -9.446 -9.024 -2.071 1.00 96.88 247 GLU A C 1
ATOM 2032 O O . GLU A 1 247 ? -9.006 -8.227 -2.909 1.00 96.88 247 GLU A O 1
ATOM 2037 N N . GLN A 1 248 ? -9.007 -10.283 -1.998 1.00 95.25 248 GLN A N 1
ATOM 2038 C CA . GLN A 1 248 ? -7.999 -10.813 -2.917 1.00 95.25 248 GLN A CA 1
ATOM 2039 C C . GLN A 1 248 ? -8.514 -10.848 -4.358 1.00 95.25 248 GLN A C 1
ATOM 2041 O O . GLN A 1 248 ? -7.792 -10.444 -5.276 1.00 95.25 248 GLN A O 1
ATOM 2046 N N . LEU A 1 249 ? -9.762 -11.279 -4.559 1.00 96.44 249 LEU A N 1
ATOM 2047 C CA . LEU A 1 249 ? -10.411 -11.289 -5.867 1.00 96.44 249 LEU A CA 1
ATOM 2048 C C . LEU A 1 249 ? -10.508 -9.875 -6.456 1.00 96.44 249 LEU A C 1
ATOM 2050 O O . LEU A 1 249 ? -10.100 -9.663 -7.599 1.00 96.44 249 LEU A O 1
ATOM 2054 N N . ALA A 1 250 ? -10.980 -8.903 -5.671 1.00 96.38 250 ALA A N 1
ATOM 2055 C CA . ALA A 1 250 ? -11.086 -7.507 -6.093 1.00 96.38 250 ALA A CA 1
ATOM 2056 C C . ALA A 1 250 ? -9.711 -6.912 -6.441 1.00 96.38 250 ALA A C 1
ATOM 2058 O O . ALA A 1 250 ? -9.552 -6.298 -7.494 1.00 96.38 250 ALA A O 1
ATOM 2059 N N . THR A 1 251 ? -8.693 -7.173 -5.614 1.00 92.94 251 THR A N 1
ATOM 2060 C CA . THR A 1 251 ? -7.311 -6.727 -5.866 1.00 92.94 251 THR A CA 1
ATOM 2061 C C . THR A 1 251 ? -6.749 -7.328 -7.156 1.00 92.94 251 THR A C 1
ATOM 2063 O O . THR A 1 251 ? -6.047 -6.651 -7.910 1.00 92.94 251 THR A O 1
ATOM 2066 N N . LYS A 1 252 ? -7.039 -8.606 -7.438 1.00 92.56 252 LYS A N 1
ATOM 2067 C CA . LYS A 1 252 ? -6.631 -9.257 -8.689 1.00 92.56 252 LYS A CA 1
ATOM 2068 C C . LYS A 1 252 ? -7.323 -8.612 -9.892 1.00 92.56 252 LYS A C 1
ATOM 2070 O O . LYS A 1 252 ? -6.647 -8.301 -10.866 1.00 92.56 252 LYS A O 1
ATOM 2075 N N . ALA A 1 253 ? -8.628 -8.366 -9.805 1.00 94.50 253 ALA A N 1
ATOM 2076 C CA . ALA A 1 253 ? -9.388 -7.710 -10.866 1.00 94.50 253 ALA A CA 1
ATOM 2077 C C . ALA A 1 253 ? -8.890 -6.280 -11.147 1.00 94.50 253 ALA A C 1
ATOM 2079 O O . ALA A 1 253 ? -8.742 -5.900 -12.307 1.00 94.50 253 ALA A O 1
ATOM 2080 N N . GLU A 1 254 ? -8.561 -5.507 -10.107 1.00 91.44 254 GLU A N 1
ATOM 2081 C CA . GLU A 1 254 ? -7.980 -4.167 -10.257 1.00 91.44 254 GLU A CA 1
ATOM 2082 C C . GLU A 1 254 ? -6.626 -4.218 -10.978 1.00 91.44 254 GLU A C 1
ATOM 2084 O O . GLU A 1 254 ? -6.413 -3.491 -11.949 1.00 91.44 254 GLU A O 1
ATOM 2089 N N . ARG A 1 255 ? -5.724 -5.118 -10.561 1.00 89.12 255 ARG A N 1
ATOM 2090 C CA . ARG A 1 255 ? -4.421 -5.311 -11.225 1.00 89.12 255 ARG A CA 1
ATOM 2091 C C . ARG A 1 255 ? -4.583 -5.694 -12.691 1.00 89.12 255 ARG A C 1
ATOM 2093 O O . ARG A 1 255 ? -3.892 -5.146 -13.543 1.00 89.12 255 ARG A O 1
ATOM 2100 N N . ASP A 1 256 ? -5.505 -6.601 -12.983 1.00 90.06 256 ASP A N 1
ATOM 2101 C CA . ASP A 1 256 ? -5.824 -7.019 -14.344 1.00 90.06 256 ASP A CA 1
ATOM 2102 C C . ASP A 1 256 ? -6.358 -5.859 -15.196 1.00 90.06 256 ASP A C 1
ATOM 2104 O O . ASP A 1 256 ? -5.999 -5.743 -16.367 1.00 90.06 256 ASP A O 1
ATOM 2108 N N . SER A 1 257 ? -7.192 -4.988 -14.622 1.00 90.94 257 SER A N 1
ATOM 2109 C CA . SER A 1 257 ? -7.694 -3.791 -15.304 1.00 90.94 257 SER A CA 1
ATOM 2110 C C . SER A 1 257 ? -6.576 -2.788 -15.592 1.00 90.94 257 SER A C 1
ATOM 2112 O O . SER A 1 257 ? -6.559 -2.187 -16.664 1.00 90.94 257 SER A O 1
ATOM 2114 N N . ILE A 1 258 ? -5.633 -2.610 -14.662 1.00 89.00 258 ILE A N 1
ATOM 2115 C CA . ILE A 1 258 ? -4.461 -1.746 -14.864 1.00 89.00 258 ILE A CA 1
ATOM 2116 C C . ILE A 1 258 ? -3.584 -2.310 -15.983 1.00 89.00 258 ILE A C 1
ATOM 2118 O O . ILE A 1 258 ? -3.232 -1.570 -16.896 1.00 89.00 258 ILE A O 1
ATOM 2122 N N . LYS A 1 259 ? -3.298 -3.619 -15.970 1.00 89.38 259 LYS A N 1
ATOM 2123 C CA . LYS A 1 259 ? -2.532 -4.287 -17.036 1.00 89.38 259 LYS A CA 1
ATOM 2124 C C . LYS A 1 259 ? -3.191 -4.144 -18.400 1.00 89.38 259 LYS A C 1
ATOM 2126 O O . LYS A 1 259 ? -2.516 -3.864 -19.383 1.00 89.38 259 LYS A O 1
ATOM 2131 N N . TYR A 1 260 ? -4.512 -4.295 -18.459 1.00 91.81 260 TYR A N 1
ATOM 2132 C CA . TYR A 1 260 ? -5.263 -4.071 -19.689 1.00 91.81 260 TYR A CA 1
ATOM 2133 C C . TYR A 1 260 ? -5.057 -2.646 -20.226 1.00 91.81 260 TYR A C 1
ATOM 2135 O O . TYR A 1 260 ? -4.762 -2.472 -21.406 1.00 91.81 260 TYR A O 1
ATOM 2143 N N . MET A 1 261 ? -5.145 -1.634 -19.357 1.00 91.44 261 MET A N 1
ATOM 2144 C CA . MET A 1 261 ? -4.913 -0.241 -19.750 1.00 91.44 261 MET A CA 1
ATOM 2145 C C . MET A 1 261 ? -3.459 0.034 -20.150 1.00 91.44 261 MET A C 1
ATOM 2147 O O . MET A 1 261 ? -3.239 0.752 -21.119 1.00 91.44 261 MET A O 1
ATOM 2151 N N . GLN A 1 262 ? -2.479 -0.577 -19.477 1.00 91.06 262 GLN A N 1
ATOM 2152 C CA . GLN A 1 262 ? -1.064 -0.512 -19.870 1.00 91.06 262 GLN A CA 1
ATOM 2153 C C . GLN A 1 262 ? -0.856 -1.061 -21.282 1.00 91.06 262 GLN A C 1
ATOM 2155 O O . GLN A 1 262 ? -0.243 -0.405 -22.117 1.00 91.06 262 GLN A O 1
ATOM 2160 N N . VAL A 1 263 ? -1.408 -2.242 -21.574 1.00 92.00 263 VAL A N 1
ATOM 2161 C CA . VAL A 1 263 ? -1.291 -2.864 -22.900 1.00 92.00 263 VAL A CA 1
ATOM 2162 C C . VAL A 1 263 ? -1.953 -1.987 -23.959 1.00 92.00 263 VAL A C 1
ATOM 2164 O O . VAL A 1 263 ? -1.333 -1.717 -24.983 1.00 92.00 263 VAL A O 1
ATOM 2167 N N . LYS A 1 264 ? -3.169 -1.491 -23.689 1.00 91.62 264 LYS A N 1
ATOM 2168 C CA . LYS A 1 264 ? -3.900 -0.590 -24.592 1.00 91.62 264 LYS A CA 1
ATOM 2169 C C . LYS A 1 264 ? -3.103 0.683 -24.888 1.00 91.62 264 LYS A C 1
ATOM 2171 O O . LYS A 1 264 ? -2.992 1.055 -26.044 1.00 91.62 264 LYS A O 1
ATOM 2176 N N . TYR A 1 265 ? -2.504 1.298 -23.868 1.00 91.75 265 TYR A N 1
ATOM 2177 C CA . TYR A 1 265 ? -1.647 2.477 -24.021 1.00 91.75 265 TYR A CA 1
ATOM 2178 C C . TYR A 1 265 ? -0.408 2.190 -24.884 1.00 91.75 265 TYR A C 1
ATOM 2180 O O . TYR A 1 265 ? -0.059 2.968 -25.769 1.00 91.75 265 TYR A O 1
ATOM 2188 N N . MET A 1 266 ? 0.250 1.049 -24.665 1.00 92.38 266 MET A N 1
ATOM 2189 C CA . MET A 1 266 ? 1.477 0.695 -25.385 1.00 92.38 266 MET A CA 1
ATOM 2190 C C . MET A 1 266 ? 1.244 0.294 -26.848 1.00 92.38 266 MET A C 1
ATOM 2192 O O . MET A 1 266 ? 2.199 0.296 -27.624 1.00 92.38 266 MET A O 1
ATOM 2196 N N . MET A 1 267 ? 0.006 -0.014 -27.255 1.00 90.44 267 MET A N 1
ATOM 2197 C CA . MET A 1 267 ? -0.314 -0.298 -28.659 1.00 90.44 267 MET A CA 1
ATOM 2198 C C . MET A 1 267 ? -0.027 0.889 -29.581 1.00 90.44 267 MET A C 1
ATOM 2200 O O . MET A 1 267 ? 0.420 0.659 -30.701 1.00 90.44 267 MET A O 1
ATOM 2204 N N . ASP A 1 268 ? -0.206 2.117 -29.095 1.00 88.75 268 ASP A N 1
ATOM 2205 C CA . ASP A 1 268 ? 0.032 3.348 -29.861 1.00 88.75 268 ASP A CA 1
ATOM 2206 C C . ASP A 1 268 ? 1.493 3.832 -29.777 1.00 88.75 268 ASP A C 1
ATOM 2208 O O . ASP A 1 268 ? 1.860 4.855 -30.348 1.00 88.75 268 ASP A O 1
ATOM 2212 N N . HIS A 1 269 ? 2.349 3.088 -29.069 1.00 87.69 269 HIS A N 1
ATOM 2213 C CA . HIS A 1 269 ? 3.728 3.471 -28.762 1.00 87.69 269 HIS A CA 1
ATOM 2214 C C . HIS A 1 269 ? 4.756 2.423 -29.225 1.00 87.69 269 HIS A C 1
ATOM 2216 O O . HIS A 1 269 ? 5.864 2.351 -28.694 1.00 87.69 269 HIS A O 1
ATOM 2222 N N . GLN A 1 270 ? 4.402 1.585 -30.203 1.00 86.19 270 GLN A N 1
ATOM 2223 C CA . GLN A 1 270 ? 5.218 0.425 -30.583 1.00 86.19 270 GLN A CA 1
ATOM 2224 C C . GLN A 1 270 ? 6.565 0.783 -31.224 1.00 86.19 270 GLN A C 1
ATOM 2226 O O . GLN A 1 270 ? 7.548 0.060 -31.057 1.00 86.19 270 GLN A O 1
ATOM 2231 N N . ASP A 1 271 ? 6.630 1.919 -31.915 1.00 88.06 271 ASP A N 1
ATOM 2232 C CA . ASP A 1 271 ? 7.825 2.344 -32.649 1.00 88.06 271 ASP A CA 1
ATOM 2233 C C . ASP A 1 271 ? 8.886 3.021 -31.770 1.00 88.06 271 ASP A C 1
ATOM 2235 O O . ASP A 1 271 ? 9.980 3.322 -32.255 1.00 88.06 271 ASP A O 1
ATOM 2239 N N . GLN A 1 272 ? 8.598 3.230 -30.485 1.00 92.38 272 GLN A N 1
ATOM 2240 C CA . GLN A 1 272 ? 9.478 3.920 -29.545 1.00 92.38 272 GLN A CA 1
ATOM 2241 C C . GLN A 1 272 ? 10.388 2.950 -28.785 1.00 92.38 272 GLN A C 1
ATOM 2243 O O . GLN A 1 272 ? 10.003 1.826 -28.455 1.00 92.38 272 GLN A O 1
ATOM 2248 N N . ASP A 1 273 ? 11.587 3.430 -28.467 1.00 95.25 273 ASP A N 1
ATOM 2249 C CA . ASP A 1 273 ? 12.537 2.727 -27.615 1.00 95.25 273 ASP A CA 1
ATOM 2250 C C . ASP A 1 273 ? 12.404 3.270 -26.187 1.00 95.25 273 ASP A C 1
ATOM 2252 O O . ASP A 1 273 ? 12.371 4.482 -25.958 1.00 95.25 273 ASP A O 1
ATOM 2256 N N . PHE A 1 274 ? 12.310 2.371 -25.213 1.00 95.38 274 PHE A N 1
ATOM 2257 C CA . PHE A 1 274 ? 12.034 2.714 -23.825 1.00 95.38 274 PHE A CA 1
ATOM 2258 C C . PHE A 1 274 ? 13.182 2.312 -22.920 1.00 95.38 274 PHE A C 1
ATOM 2260 O O . PHE A 1 274 ? 13.619 1.162 -22.933 1.00 95.38 274 PHE A O 1
ATOM 2267 N N . LEU A 1 275 ? 13.600 3.240 -22.059 1.00 95.31 275 LEU A N 1
ATOM 2268 C CA . LEU A 1 275 ? 14.401 2.898 -20.895 1.00 95.31 275 LEU A CA 1
ATOM 2269 C C . LEU A 1 275 ? 13.514 2.171 -19.877 1.00 95.31 275 LEU A C 1
ATOM 2271 O O . LEU A 1 275 ? 12.498 2.705 -19.416 1.00 95.31 275 LEU A O 1
ATOM 2275 N N . GLY A 1 276 ? 13.918 0.964 -19.509 1.00 92.94 276 GLY A N 1
ATOM 2276 C CA . GLY A 1 276 ? 13.270 0.151 -18.496 1.00 92.94 276 GLY A CA 1
ATOM 2277 C C . GLY A 1 276 ? 14.250 -0.370 -17.456 1.00 92.94 276 GLY A C 1
ATOM 2278 O O . GLY A 1 276 ? 15.468 -0.310 -17.623 1.00 92.94 276 GLY A O 1
ATOM 2279 N N . VAL A 1 277 ? 13.692 -0.885 -16.369 1.00 89.88 277 VAL A N 1
ATOM 2280 C CA . VAL A 1 277 ? 14.418 -1.570 -15.302 1.00 89.88 277 VAL A CA 1
ATOM 2281 C C . VAL A 1 277 ? 13.926 -3.006 -15.251 1.00 89.88 277 VAL A C 1
ATOM 2283 O O . VAL A 1 277 ? 12.717 -3.248 -15.264 1.00 89.88 277 VAL A O 1
ATOM 2286 N N . ILE A 1 278 ? 14.841 -3.968 -15.176 1.00 91.12 278 ILE A N 1
ATOM 2287 C CA . ILE A 1 278 ? 14.466 -5.372 -15.007 1.00 91.12 278 ILE A CA 1
ATOM 2288 C C . ILE A 1 278 ? 13.756 -5.534 -13.652 1.00 91.12 278 ILE A C 1
ATOM 2290 O O . ILE A 1 278 ? 14.376 -5.373 -12.601 1.00 91.12 278 ILE A O 1
ATOM 2294 N N . SER A 1 279 ? 12.459 -5.856 -13.678 1.00 85.44 279 SER A N 1
ATOM 2295 C CA . SER A 1 279 ? 11.576 -6.007 -12.507 1.00 85.44 279 SER A CA 1
ATOM 2296 C C . SER A 1 279 ? 11.427 -7.461 -12.044 1.00 85.44 279 SER A C 1
ATOM 2298 O O . SER A 1 279 ? 10.984 -7.736 -10.922 1.00 85.44 279 SER A O 1
ATOM 2300 N N . GLY A 1 280 ? 11.816 -8.416 -12.890 1.00 86.88 280 GLY A N 1
ATOM 2301 C CA . GLY A 1 280 ? 11.738 -9.843 -12.605 1.00 86.88 280 GLY A CA 1
ATOM 2302 C C . GLY A 1 280 ? 12.585 -10.659 -13.569 1.00 86.88 280 GLY A C 1
ATOM 2303 O O . GLY A 1 280 ? 12.722 -10.312 -14.736 1.00 86.88 280 GLY A O 1
ATOM 2304 N N . VAL A 1 281 ? 13.125 -11.779 -13.096 1.00 89.81 281 VAL A N 1
ATOM 2305 C CA . VAL A 1 281 ? 13.860 -12.726 -13.938 1.00 89.81 281 VAL A CA 1
ATOM 2306 C C . VAL A 1 281 ? 13.387 -14.136 -13.615 1.00 89.81 281 VAL A C 1
ATOM 2308 O O . VAL A 1 281 ? 13.222 -14.488 -12.446 1.00 89.81 281 VAL A O 1
ATOM 2311 N N . THR A 1 282 ? 13.129 -14.924 -14.654 1.00 90.56 282 THR A N 1
ATOM 2312 C CA . THR A 1 282 ? 12.660 -16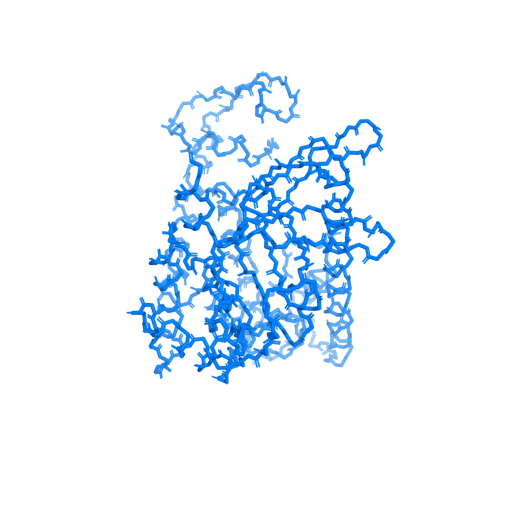.310 -14.558 1.00 90.56 282 THR A CA 1
ATOM 2313 C C . THR A 1 282 ? 13.361 -17.181 -15.597 1.00 90.56 282 THR A C 1
ATOM 2315 O O . THR A 1 282 ? 14.055 -16.679 -16.478 1.00 90.56 282 THR A O 1
ATOM 2318 N N . GLU A 1 283 ? 13.129 -18.491 -15.538 1.00 91.56 283 GLU A N 1
ATOM 2319 C CA . GLU A 1 283 ? 13.571 -19.446 -16.564 1.00 91.56 283 GLU A CA 1
ATOM 2320 C C . GLU A 1 283 ? 12.941 -19.212 -17.952 1.00 91.56 283 GLU A C 1
ATOM 2322 O O . GLU A 1 283 ? 13.468 -19.689 -18.951 1.00 91.56 283 GLU A O 1
ATOM 2327 N N . TRP A 1 284 ? 11.839 -18.456 -18.034 1.00 90.62 284 TRP A N 1
ATOM 2328 C CA . TRP A 1 284 ? 11.107 -18.199 -19.282 1.00 90.62 284 TRP A CA 1
ATOM 2329 C C . TRP A 1 284 ? 11.489 -16.869 -19.940 1.00 90.62 284 TRP A C 1
ATOM 2331 O O . TRP A 1 284 ? 11.416 -16.718 -21.165 1.00 90.62 284 TRP A O 1
ATOM 2341 N N . GLY A 1 285 ? 11.881 -15.885 -19.133 1.00 93.88 285 GLY A N 1
ATOM 2342 C CA . GLY A 1 285 ? 12.082 -14.523 -19.601 1.00 93.88 285 GLY A CA 1
ATOM 2343 C C . GLY A 1 285 ? 12.479 -13.532 -18.517 1.00 93.88 285 GLY A C 1
ATOM 2344 O O . GLY A 1 285 ? 12.487 -13.830 -17.316 1.00 93.88 285 GLY A O 1
ATOM 2345 N N . VAL A 1 286 ? 12.784 -12.332 -18.995 1.00 95.00 286 VAL A N 1
ATOM 2346 C CA . VAL A 1 286 ? 13.143 -11.143 -18.227 1.00 95.00 286 VAL A CA 1
ATOM 2347 C C . VAL A 1 286 ? 11.965 -10.175 -18.287 1.00 95.00 286 VAL A C 1
ATOM 2349 O O . VAL A 1 286 ? 11.568 -9.746 -19.368 1.00 95.00 286 VAL A O 1
ATOM 2352 N N . TYR A 1 287 ? 11.394 -9.841 -17.136 1.00 93.50 287 TYR A N 1
ATOM 2353 C CA . TYR A 1 287 ? 10.365 -8.813 -17.011 1.00 93.50 287 TYR A CA 1
ATOM 2354 C C . TYR A 1 287 ? 11.026 -7.449 -16.869 1.00 93.50 287 TYR A C 1
ATOM 2356 O O . TYR A 1 287 ? 11.957 -7.287 -16.078 1.00 93.50 287 TYR A O 1
ATOM 2364 N N . VAL A 1 288 ? 10.546 -6.480 -17.639 1.00 93.56 288 VAL A N 1
ATOM 2365 C CA . VAL A 1 288 ? 11.070 -5.116 -17.678 1.00 93.56 288 VAL A CA 1
ATOM 2366 C C . VAL A 1 288 ? 9.924 -4.149 -17.413 1.00 93.56 288 VAL A C 1
ATOM 2368 O O . VAL A 1 288 ? 8.894 -4.204 -18.084 1.00 93.56 288 VAL A O 1
ATOM 2371 N N . GLU A 1 289 ? 10.109 -3.259 -16.444 1.00 91.38 289 GLU A N 1
ATOM 2372 C CA . GLU A 1 289 ? 9.210 -2.144 -16.151 1.00 91.38 289 GLU A CA 1
ATOM 2373 C C . GLU A 1 289 ? 9.779 -0.861 -16.770 1.00 91.38 289 GLU A C 1
ATOM 2375 O O . GLU A 1 289 ? 10.896 -0.450 -16.456 1.00 91.38 289 GLU A O 1
ATOM 2380 N N . ILE A 1 290 ? 9.015 -0.211 -17.646 1.00 91.81 290 ILE A N 1
ATOM 2381 C CA . ILE A 1 290 ? 9.419 1.039 -18.301 1.00 91.81 290 ILE A CA 1
ATOM 2382 C C . ILE A 1 290 ? 9.452 2.182 -17.279 1.00 91.81 290 ILE A C 1
ATOM 2384 O O . ILE A 1 290 ? 8.498 2.396 -16.532 1.00 91.81 290 ILE A O 1
ATOM 2388 N N . VAL A 1 291 ? 10.523 2.979 -17.274 1.00 88.00 291 VAL A N 1
ATOM 2389 C CA . VAL A 1 291 ? 10.726 4.048 -16.280 1.00 88.00 291 VAL A CA 1
ATOM 2390 C C . VAL A 1 291 ? 9.681 5.160 -16.404 1.00 88.00 291 VAL A C 1
ATOM 2392 O O . VAL A 1 291 ? 9.135 5.601 -15.395 1.00 88.00 291 VAL A O 1
ATOM 2395 N N . SER A 1 292 ? 9.386 5.603 -17.629 1.00 86.88 292 SER A N 1
ATOM 2396 C CA . SER A 1 292 ? 8.551 6.785 -17.892 1.00 86.88 292 SER A CA 1
ATOM 2397 C C . SER A 1 292 ? 7.058 6.569 -17.643 1.00 86.88 292 SER A C 1
ATOM 2399 O O . SER A 1 292 ? 6.358 7.512 -17.283 1.00 86.88 292 SER A O 1
ATOM 2401 N N . ASN A 1 293 ? 6.559 5.346 -17.834 1.00 87.50 293 ASN A N 1
ATOM 2402 C CA . ASN A 1 293 ? 5.124 5.045 -17.799 1.00 87.50 293 ASN A CA 1
ATOM 2403 C C . ASN A 1 293 ? 4.763 3.824 -16.932 1.00 87.50 293 ASN A C 1
ATOM 2405 O O . ASN A 1 293 ? 3.581 3.511 -16.786 1.00 87.50 293 ASN A O 1
ATOM 2409 N N . LYS A 1 294 ? 5.758 3.143 -16.346 1.00 86.94 294 LYS A N 1
ATOM 2410 C CA . LYS A 1 294 ? 5.592 1.978 -15.462 1.00 86.94 294 LYS A CA 1
ATOM 2411 C C . LYS A 1 294 ? 4.833 0.803 -16.086 1.00 86.94 294 LYS A C 1
ATOM 2413 O O . LYS A 1 294 ? 4.330 -0.057 -15.365 1.00 86.94 294 LYS A O 1
ATOM 2418 N N . CYS A 1 295 ? 4.733 0.750 -17.416 1.00 89.81 295 CYS A N 1
ATOM 2419 C CA . CYS A 1 295 ? 4.225 -0.424 -18.116 1.00 89.81 295 CYS A CA 1
ATOM 2420 C C . CYS A 1 295 ? 5.239 -1.563 -17.994 1.00 89.81 295 CYS A C 1
ATOM 2422 O O . CYS A 1 295 ? 6.439 -1.354 -18.168 1.00 89.81 295 CYS A O 1
ATOM 2424 N N . GLU A 1 296 ? 4.747 -2.762 -17.695 1.00 90.44 296 GLU A N 1
ATOM 2425 C CA . GLU A 1 296 ? 5.569 -3.962 -17.554 1.00 90.44 296 GLU A CA 1
ATOM 2426 C C . GLU A 1 296 ? 5.322 -4.908 -18.730 1.00 90.44 296 GLU A C 1
ATOM 2428 O O . GLU A 1 296 ? 4.178 -5.149 -19.124 1.00 90.44 296 GLU A O 1
ATOM 2433 N N . GLY A 1 297 ? 6.400 -5.466 -19.269 1.00 93.62 297 GLY A N 1
ATOM 2434 C CA . GLY A 1 297 ? 6.367 -6.471 -20.326 1.00 93.62 297 GLY A CA 1
ATOM 2435 C C . GLY A 1 297 ? 7.515 -7.461 -20.185 1.00 93.62 297 GLY A C 1
ATOM 2436 O O . GLY A 1 297 ? 8.407 -7.287 -19.353 1.00 93.62 297 GLY A O 1
ATOM 2437 N N . MET A 1 298 ? 7.482 -8.527 -20.980 1.00 95.81 298 MET A N 1
ATOM 2438 C CA . MET A 1 298 ? 8.445 -9.620 -20.899 1.00 95.81 298 MET A CA 1
ATOM 2439 C C . MET A 1 298 ? 9.289 -9.717 -22.169 1.00 95.81 298 MET A C 1
ATOM 2441 O O . MET A 1 298 ? 8.770 -9.786 -23.281 1.00 95.81 298 MET A O 1
ATOM 2445 N N . VAL A 1 299 ? 10.602 -9.812 -21.995 1.00 96.81 299 VAL A N 1
ATOM 2446 C CA . VAL A 1 299 ? 11.523 -10.311 -23.016 1.00 96.81 299 VAL A CA 1
ATOM 2447 C C . VAL A 1 299 ? 11.673 -11.814 -22.811 1.00 96.81 299 VAL A C 1
ATOM 2449 O O . VAL A 1 299 ? 12.136 -12.268 -21.764 1.00 96.81 299 VAL A O 1
ATOM 2452 N N . ARG A 1 300 ? 11.295 -12.615 -23.808 1.00 95.56 300 ARG A N 1
ATOM 2453 C CA . ARG A 1 300 ? 11.514 -14.069 -23.762 1.00 95.56 300 ARG A CA 1
ATOM 2454 C C . ARG A 1 300 ? 12.990 -14.383 -23.958 1.00 95.56 300 ARG A C 1
ATOM 2456 O O . ARG A 1 300 ? 13.610 -13.827 -24.860 1.00 95.56 300 ARG A O 1
ATOM 2463 N N . LEU A 1 301 ? 13.525 -15.348 -23.208 1.00 93.44 301 LEU A N 1
ATOM 2464 C CA . LEU A 1 301 ? 14.927 -15.763 -23.385 1.00 93.44 301 LEU A CA 1
ATOM 2465 C C . LEU A 1 301 ? 15.200 -16.284 -24.799 1.00 93.44 301 LEU A C 1
ATOM 2467 O O . LEU A 1 301 ? 16.256 -16.022 -25.355 1.00 93.44 301 LEU A O 1
ATOM 2471 N N . ALA A 1 302 ? 14.219 -16.946 -25.419 1.00 91.69 302 ALA A N 1
ATOM 2472 C CA . ALA A 1 302 ? 14.317 -17.420 -26.800 1.00 91.69 302 ALA A CA 1
ATOM 2473 C C . ALA A 1 302 ? 14.432 -16.292 -27.847 1.00 91.69 302 ALA A C 1
ATOM 2475 O O . ALA A 1 302 ? 14.813 -16.552 -28.987 1.00 91.69 302 ALA A O 1
ATOM 2476 N N . ASP A 1 303 ? 14.076 -15.056 -27.483 1.00 92.44 303 ASP A N 1
ATOM 2477 C CA . ASP A 1 303 ? 14.198 -13.892 -28.358 1.00 92.44 303 ASP A CA 1
ATOM 2478 C C . ASP A 1 303 ? 15.579 -13.207 -28.234 1.00 92.44 303 ASP A C 1
ATOM 2480 O O . ASP A 1 303 ? 15.918 -12.394 -29.096 1.00 92.44 303 ASP A O 1
ATOM 2484 N N . LEU A 1 304 ? 16.395 -13.569 -27.232 1.00 91.00 304 LEU A N 1
ATOM 2485 C CA . LEU A 1 304 ? 17.798 -13.155 -27.100 1.00 91.00 304 LEU A CA 1
ATOM 2486 C C . LEU A 1 304 ? 18.665 -14.030 -28.016 1.00 91.00 304 LEU A C 1
ATOM 2488 O O . LEU A 1 304 ? 18.977 -15.175 -27.700 1.00 91.00 304 LEU A O 1
ATOM 2492 N N . LYS A 1 305 ? 18.980 -13.526 -29.213 1.00 86.25 305 LYS A N 1
ATOM 2493 C CA . LYS A 1 305 ? 19.642 -14.311 -30.277 1.00 86.25 305 LYS A CA 1
ATOM 2494 C C . LYS A 1 305 ? 21.170 -14.278 -30.231 1.00 86.25 305 LYS A C 1
ATOM 2496 O O . LYS A 1 305 ? 21.817 -14.987 -31.000 1.00 86.25 305 LYS A O 1
ATOM 2501 N N . ASP A 1 306 ? 21.745 -13.434 -29.391 1.00 87.88 306 ASP A N 1
ATOM 2502 C CA . ASP A 1 306 ? 23.185 -13.231 -29.260 1.00 87.88 306 ASP A CA 1
ATOM 2503 C C . ASP A 1 306 ? 23.878 -14.356 -28.465 1.00 87.88 306 ASP A C 1
ATOM 2505 O O . ASP A 1 306 ? 25.054 -14.666 -28.715 1.00 87.88 306 ASP A O 1
ATOM 2509 N N . ASP A 1 307 ? 23.143 -15.027 -27.570 1.00 91.75 307 ASP A N 1
ATOM 2510 C CA . ASP A 1 307 ? 23.634 -16.153 -26.772 1.00 91.75 307 ASP A CA 1
ATOM 2511 C C . ASP A 1 307 ? 22.510 -17.092 -26.284 1.00 91.75 307 ASP A C 1
ATOM 2513 O O . ASP A 1 307 ? 21.324 -16.819 -26.439 1.00 91.75 307 ASP A O 1
ATOM 2517 N N . HIS A 1 308 ? 22.881 -18.216 -25.666 1.00 92.06 308 HIS A N 1
ATOM 2518 C CA . HIS A 1 308 ? 21.971 -19.051 -24.889 1.00 92.06 308 HIS A CA 1
ATOM 2519 C C . HIS A 1 308 ? 22.001 -18.635 -23.417 1.00 92.06 308 HIS A C 1
ATOM 2521 O O . HIS A 1 308 ? 23.017 -18.804 -22.741 1.00 92.06 308 HIS A O 1
ATOM 2527 N N . TYR A 1 309 ? 20.878 -18.114 -22.929 1.00 94.25 309 TYR A N 1
ATOM 2528 C CA . TYR A 1 309 ? 20.744 -17.593 -21.573 1.00 94.25 309 TYR A CA 1
ATOM 2529 C C . TYR A 1 309 ? 20.147 -18.624 -20.615 1.00 94.25 309 TYR A C 1
ATOM 2531 O O . TYR A 1 309 ? 19.105 -19.211 -20.900 1.00 94.25 309 TYR A O 1
ATOM 2539 N N . THR A 1 310 ? 20.773 -18.786 -19.447 1.00 93.38 310 THR A N 1
ATOM 2540 C CA . THR A 1 310 ? 20.285 -19.664 -18.371 1.00 93.38 310 THR A CA 1
ATOM 2541 C C . THR A 1 310 ? 19.945 -18.845 -17.131 1.00 93.38 310 THR A C 1
ATOM 2543 O O . THR A 1 310 ? 20.720 -17.975 -16.729 1.00 93.38 310 THR A O 1
ATOM 2546 N N . PHE A 1 311 ? 18.801 -19.126 -16.503 1.00 93.12 311 PHE A N 1
ATOM 2547 C CA . PHE A 1 311 ? 18.408 -18.474 -15.256 1.00 93.12 311 PHE A CA 1
ATOM 2548 C C . PHE A 1 311 ? 19.255 -18.959 -14.075 1.00 93.12 311 PHE A C 1
ATOM 2550 O O . PHE A 1 311 ? 19.339 -20.155 -13.797 1.00 93.12 311 PHE A O 1
ATOM 2557 N N . ASN A 1 312 ? 19.842 -18.012 -13.348 1.00 88.38 312 ASN A N 1
ATOM 2558 C CA . ASN A 1 312 ? 20.517 -18.233 -12.081 1.00 88.38 312 ASN A CA 1
ATOM 2559 C C . ASN A 1 312 ? 19.681 -17.623 -10.946 1.00 88.38 312 ASN A C 1
ATOM 2561 O O . ASN A 1 312 ? 19.543 -16.402 -10.829 1.00 88.38 312 ASN A O 1
ATOM 2565 N N . LYS A 1 313 ? 19.144 -18.499 -10.090 1.00 81.38 313 LYS A N 1
ATOM 2566 C CA . LYS A 1 313 ? 18.281 -18.123 -8.964 1.00 81.38 313 LYS A CA 1
ATOM 2567 C C . LYS A 1 313 ? 19.014 -17.321 -7.884 1.00 81.38 313 LYS A C 1
ATOM 2569 O O . LYS A 1 313 ? 18.402 -16.449 -7.281 1.00 81.38 313 LYS A O 1
ATOM 2574 N N . GLU A 1 314 ? 20.291 -17.600 -7.635 1.00 77.81 314 GLU A N 1
ATOM 2575 C CA . GLU A 1 314 ? 21.081 -16.926 -6.593 1.00 77.81 314 GLU A CA 1
ATOM 2576 C C . GLU A 1 314 ? 21.489 -15.509 -7.005 1.00 77.81 314 GLU A C 1
ATOM 2578 O O . GLU A 1 314 ? 21.534 -14.595 -6.179 1.00 77.81 314 GLU A O 1
ATOM 2583 N N . GLU A 1 315 ? 21.750 -15.314 -8.297 1.00 76.50 315 GLU A N 1
ATOM 2584 C CA . GLU A 1 315 ? 22.094 -14.011 -8.866 1.00 76.50 315 GLU A CA 1
ATOM 2585 C C . GLU A 1 315 ? 20.861 -13.177 -9.238 1.00 76.50 315 GLU A C 1
ATOM 2587 O O . GLU A 1 315 ? 20.988 -11.968 -9.435 1.00 76.50 315 GLU A O 1
ATOM 2592 N N . PHE A 1 316 ? 19.670 -13.789 -9.296 1.00 79.75 316 PHE A N 1
ATOM 2593 C CA . PHE A 1 316 ? 18.453 -13.187 -9.861 1.00 79.75 316 PHE A CA 1
ATOM 2594 C C . PHE A 1 316 ? 18.710 -12.629 -11.264 1.00 79.75 316 PHE A C 1
ATOM 2596 O O . PHE A 1 316 ? 18.337 -11.501 -11.590 1.00 79.75 316 PHE A O 1
ATOM 2603 N N . ALA A 1 317 ? 19.397 -13.420 -12.083 1.00 89.12 317 ALA A N 1
ATOM 2604 C CA . ALA A 1 317 ? 19.871 -13.004 -13.390 1.00 89.12 317 ALA A CA 1
ATOM 2605 C C . ALA A 1 317 ? 19.729 -14.125 -14.412 1.00 89.12 317 ALA A C 1
ATOM 2607 O O . ALA A 1 317 ? 19.707 -15.305 -14.060 1.00 89.12 317 ALA A O 1
ATOM 2608 N N . VAL A 1 318 ? 19.675 -13.755 -15.685 1.00 94.00 318 VAL A N 1
ATOM 2609 C CA . VAL A 1 318 ? 19.921 -14.687 -16.786 1.00 94.00 318 VAL A CA 1
ATOM 2610 C C . VAL A 1 318 ? 21.308 -14.418 -17.345 1.00 94.00 318 VAL A C 1
ATOM 2612 O O . VAL A 1 318 ? 21.677 -13.267 -17.579 1.00 94.00 318 VAL A O 1
ATOM 2615 N N . ILE A 1 319 ? 22.091 -15.482 -17.510 1.00 94.69 319 ILE A N 1
ATOM 2616 C CA . ILE A 1 319 ? 23.506 -15.399 -17.878 1.00 94.69 319 ILE A CA 1
ATOM 2617 C C . ILE A 1 319 ? 23.710 -16.113 -19.209 1.00 94.69 319 ILE A C 1
ATOM 2619 O O . ILE A 1 319 ? 23.330 -17.278 -19.349 1.00 94.69 319 ILE A O 1
ATOM 2623 N N . GLY A 1 320 ? 24.318 -15.413 -20.164 1.00 94.81 320 GLY A N 1
ATOM 2624 C CA . GLY A 1 320 ? 24.719 -15.964 -21.450 1.00 94.81 320 GLY A CA 1
ATOM 2625 C C . GLY A 1 320 ? 25.837 -16.995 -21.288 1.00 94.81 320 GLY A C 1
ATOM 2626 O O . GLY A 1 320 ? 26.826 -16.773 -20.580 1.00 94.81 320 GLY A O 1
ATOM 2627 N N . ASN A 1 321 ? 25.700 -18.150 -21.933 1.00 91.69 321 ASN A N 1
ATOM 2628 C CA . ASN A 1 321 ? 26.675 -19.230 -21.836 1.00 91.69 321 ASN A CA 1
ATOM 2629 C C . ASN A 1 321 ? 28.036 -18.872 -22.454 1.00 91.69 321 ASN A C 1
ATOM 2631 O O . ASN A 1 321 ? 29.068 -19.233 -21.871 1.00 91.69 321 ASN A O 1
ATOM 2635 N N . ARG A 1 322 ? 28.048 -18.179 -23.598 1.00 91.25 322 ARG A N 1
ATOM 2636 C CA . ARG A 1 322 ? 29.240 -17.819 -24.381 1.00 91.25 322 ARG A CA 1
ATOM 2637 C C . ARG A 1 322 ? 29.717 -16.394 -24.109 1.00 91.25 322 ARG A C 1
ATOM 2639 O O . ARG A 1 322 ? 30.895 -16.219 -23.817 1.00 91.25 322 ARG A O 1
ATOM 2646 N N . SER A 1 323 ? 28.840 -15.399 -24.223 1.00 89.69 323 SER A N 1
ATOM 2647 C CA . SER A 1 323 ? 29.155 -13.978 -24.027 1.00 89.69 323 SER A CA 1
ATOM 2648 C C . SER A 1 323 ? 29.427 -13.653 -22.562 1.00 89.69 323 SER A C 1
ATOM 2650 O O . SER A 1 323 ? 30.158 -12.712 -22.275 1.00 89.69 323 SER A O 1
ATOM 2652 N N . LYS A 1 324 ? 28.853 -14.445 -21.641 1.00 90.44 324 LYS A N 1
ATOM 2653 C CA . LYS A 1 324 ? 28.780 -14.144 -20.203 1.00 90.44 324 LYS A CA 1
ATOM 2654 C C . LYS A 1 324 ? 28.036 -12.842 -19.889 1.00 90.44 324 LYS A C 1
ATOM 2656 O O . LYS A 1 324 ? 28.070 -12.407 -18.739 1.00 90.44 324 LYS A O 1
ATOM 2661 N N . ASN A 1 325 ? 27.317 -12.272 -20.863 1.00 89.75 325 ASN A N 1
ATOM 2662 C CA . ASN A 1 325 ? 26.412 -11.151 -20.635 1.00 89.75 325 ASN A CA 1
ATOM 2663 C C . ASN A 1 325 ? 25.373 -11.552 -19.590 1.00 89.75 325 ASN A C 1
ATOM 2665 O O . ASN A 1 325 ? 24.872 -12.681 -19.592 1.00 89.75 325 ASN A O 1
ATOM 2669 N N . MET A 1 326 ? 25.052 -10.627 -18.694 1.00 91.88 326 MET A N 1
ATOM 2670 C CA . MET A 1 326 ? 24.188 -10.890 -17.555 1.00 91.88 326 MET A CA 1
ATOM 2671 C C . MET A 1 326 ? 23.092 -9.838 -17.502 1.00 91.88 326 MET A C 1
ATOM 2673 O O . MET A 1 326 ? 23.381 -8.672 -17.278 1.00 91.88 326 MET A O 1
ATOM 2677 N N . TYR A 1 327 ? 21.842 -10.275 -17.644 1.00 93.50 327 TYR A N 1
ATOM 2678 C CA . TYR A 1 327 ? 20.675 -9.435 -17.389 1.00 93.50 327 TYR A CA 1
ATOM 2679 C C . TYR A 1 327 ? 20.150 -9.753 -16.001 1.00 93.50 327 TYR A C 1
ATOM 2681 O O . TYR A 1 327 ? 19.543 -10.808 -15.772 1.00 93.50 327 TYR A O 1
ATOM 2689 N N . ARG A 1 328 ? 20.433 -8.859 -15.065 1.00 88.50 328 ARG A N 1
ATOM 2690 C CA . ARG A 1 328 ? 20.127 -9.023 -13.655 1.00 88.50 328 ARG A CA 1
ATOM 2691 C C . ARG A 1 328 ? 18.955 -8.154 -13.248 1.00 88.50 328 ARG A C 1
ATOM 2693 O O . ARG A 1 328 ? 18.722 -7.063 -13.758 1.00 88.50 328 ARG A O 1
ATOM 2700 N N . LEU A 1 329 ? 18.207 -8.658 -12.281 1.00 85.31 329 LEU A N 1
ATOM 2701 C CA . LEU A 1 329 ? 17.173 -7.908 -11.601 1.00 85.31 329 LEU A CA 1
ATOM 2702 C C . LEU A 1 329 ? 17.711 -6.544 -11.116 1.00 85.31 329 LEU A C 1
ATOM 2704 O O . LEU A 1 329 ? 18.714 -6.493 -10.406 1.00 85.31 329 LEU A O 1
ATOM 2708 N N . GLY A 1 330 ? 17.031 -5.457 -11.492 1.00 82.06 330 GLY A N 1
ATOM 2709 C CA . GLY A 1 330 ? 17.439 -4.076 -11.215 1.00 82.06 330 GLY A CA 1
ATOM 2710 C C . GLY A 1 330 ? 18.289 -3.400 -12.299 1.00 82.06 330 GLY A C 1
ATOM 2711 O O . GLY A 1 330 ? 18.472 -2.187 -12.221 1.00 82.06 330 GLY A O 1
ATOM 2712 N N . ASP A 1 331 ? 18.777 -4.124 -13.310 1.00 89.19 331 ASP A N 1
ATOM 2713 C CA . ASP A 1 331 ? 19.546 -3.503 -14.392 1.00 89.19 331 ASP A CA 1
ATOM 2714 C C . ASP A 1 331 ? 18.675 -2.577 -15.244 1.00 89.19 331 ASP A C 1
ATOM 2716 O O . ASP A 1 331 ? 17.506 -2.859 -15.519 1.00 89.19 331 ASP A O 1
ATOM 2720 N N . GLU A 1 332 ? 19.281 -1.483 -15.704 1.00 92.06 332 GLU A N 1
ATOM 2721 C CA . GLU A 1 332 ? 18.687 -0.568 -16.673 1.00 92.06 332 GLU A CA 1
ATOM 2722 C C . GLU A 1 332 ? 18.974 -1.057 -18.099 1.00 92.06 332 GLU A C 1
ATOM 2724 O O . GLU A 1 332 ? 20.133 -1.247 -18.492 1.00 92.06 332 GLU A O 1
ATOM 2729 N N . VAL A 1 333 ? 17.918 -1.229 -18.887 1.00 95.19 333 VAL A N 1
ATOM 2730 C CA . VAL A 1 333 ? 17.977 -1.754 -20.255 1.00 95.19 333 VAL A CA 1
ATOM 2731 C C . VAL A 1 333 ? 17.091 -0.936 -21.185 1.00 95.19 333 VAL A C 1
ATOM 2733 O O . VAL A 1 333 ? 16.074 -0.388 -20.759 1.00 95.19 333 VAL A O 1
ATOM 2736 N N . TYR A 1 334 ? 17.457 -0.878 -22.463 1.00 96.56 334 TYR A N 1
ATOM 2737 C CA . TYR A 1 334 ? 16.555 -0.376 -23.495 1.00 96.56 334 TYR A CA 1
ATOM 2738 C C . TYR A 1 334 ? 15.739 -1.528 -24.077 1.00 96.56 334 TYR A C 1
ATOM 2740 O O . TYR A 1 334 ? 16.273 -2.589 -24.413 1.00 96.56 334 TYR A O 1
ATOM 2748 N N . VAL A 1 335 ? 14.433 -1.309 -24.199 1.00 96.44 335 VAL A N 1
ATOM 2749 C CA . VAL A 1 335 ? 13.485 -2.266 -24.769 1.00 96.44 335 VAL A CA 1
ATOM 2750 C C . VAL A 1 335 ? 12.577 -1.599 -25.789 1.00 96.44 335 VAL A C 1
ATOM 2752 O O . VAL A 1 335 ? 12.289 -0.408 -25.699 1.00 96.44 335 VAL A O 1
ATOM 2755 N N . LYS A 1 336 ? 12.081 -2.391 -26.736 1.00 95.62 336 LYS A N 1
ATOM 2756 C CA . LYS A 1 336 ? 11.077 -1.971 -27.718 1.00 95.62 336 LYS A CA 1
ATOM 2757 C C . LYS A 1 336 ? 9.860 -2.879 -27.664 1.00 95.62 336 LYS A C 1
ATOM 2759 O O . LYS A 1 336 ? 10.011 -4.088 -27.468 1.00 95.62 336 LYS A O 1
ATOM 2764 N N . VAL A 1 337 ? 8.662 -2.328 -27.860 1.00 95.38 337 VAL A N 1
ATOM 2765 C CA . VAL A 1 337 ? 7.442 -3.144 -27.955 1.00 95.38 337 VAL A CA 1
ATOM 2766 C C . VAL A 1 337 ? 7.552 -4.071 -29.158 1.00 95.38 337 VAL A C 1
ATOM 2768 O O . VAL A 1 337 ? 7.743 -3.634 -30.287 1.00 95.38 337 VAL A O 1
ATOM 2771 N N . LYS A 1 338 ? 7.447 -5.373 -28.905 1.00 93.62 338 LYS A N 1
ATOM 2772 C CA . LYS A 1 338 ? 7.408 -6.400 -29.947 1.00 93.62 338 LYS A CA 1
ATOM 2773 C C . LYS A 1 338 ? 5.978 -6.768 -30.300 1.00 93.62 338 LYS A C 1
ATOM 2775 O O . LYS A 1 338 ? 5.662 -6.981 -31.465 1.00 93.62 338 LYS A O 1
ATOM 2780 N N . ASN A 1 339 ? 5.147 -6.927 -29.277 1.00 93.25 339 ASN A N 1
ATOM 2781 C CA . ASN A 1 339 ? 3.762 -7.334 -29.420 1.00 93.25 339 ASN A CA 1
ATOM 2782 C C . ASN A 1 339 ? 2.961 -6.884 -28.194 1.00 93.25 339 ASN A C 1
ATOM 2784 O O . ASN A 1 339 ? 3.464 -6.910 -27.070 1.00 93.25 339 ASN A O 1
ATOM 2788 N N . ALA A 1 340 ? 1.709 -6.503 -28.421 1.00 93.06 340 ALA A N 1
ATOM 2789 C CA . ALA A 1 340 ? 0.766 -6.107 -27.388 1.00 93.06 340 ALA A CA 1
ATOM 2790 C C . ALA A 1 340 ? -0.523 -6.919 -27.552 1.00 93.06 340 ALA A C 1
ATOM 2792 O O . ALA A 1 340 ? -1.286 -6.716 -28.495 1.00 93.06 340 ALA A O 1
ATOM 2793 N N . ASP A 1 341 ? -0.759 -7.859 -26.637 1.00 92.25 341 ASP A N 1
ATOM 2794 C CA . ASP A 1 341 ? -1.935 -8.729 -26.655 1.00 92.25 341 ASP A CA 1
ATOM 2795 C C . ASP A 1 341 ? -2.930 -8.281 -25.580 1.00 92.25 341 ASP A C 1
ATOM 2797 O O . ASP A 1 341 ? -2.760 -8.551 -24.387 1.00 92.25 341 ASP A O 1
ATOM 2801 N N . LEU A 1 342 ? -3.991 -7.595 -26.012 1.00 89.62 342 LEU A N 1
ATOM 2802 C CA . LEU A 1 342 ? -5.061 -7.108 -25.136 1.00 89.62 342 LEU A CA 1
ATOM 2803 C C . LEU A 1 342 ? -5.833 -8.231 -24.435 1.00 89.62 342 LEU A C 1
ATOM 2805 O O . LEU A 1 342 ? -6.265 -8.052 -23.296 1.00 89.62 342 LEU A O 1
ATOM 2809 N N . ILE A 1 343 ? -6.013 -9.382 -25.090 1.00 90.00 343 ILE A N 1
ATOM 2810 C CA . ILE A 1 343 ? -6.793 -10.501 -24.543 1.00 90.00 343 ILE A CA 1
ATOM 2811 C C . ILE A 1 343 ? -5.999 -11.157 -23.417 1.00 90.00 343 ILE A C 1
ATOM 2813 O O . ILE A 1 343 ? -6.525 -11.385 -22.325 1.00 90.00 343 ILE A O 1
ATOM 2817 N N . ARG A 1 344 ? -4.713 -11.423 -23.664 1.00 89.44 344 ARG A N 1
ATOM 2818 C CA . ARG A 1 344 ? -3.795 -11.965 -22.653 1.00 89.44 344 ARG A CA 1
ATOM 2819 C C . ARG A 1 344 ? -3.339 -10.918 -21.638 1.00 89.44 344 ARG A C 1
ATOM 2821 O O . ARG A 1 344 ? -2.793 -11.302 -20.607 1.00 89.44 344 ARG A O 1
ATOM 2828 N N . LYS A 1 345 ? -3.583 -9.629 -21.905 1.00 91.12 345 LYS A N 1
ATOM 2829 C CA . LYS A 1 345 ? -3.112 -8.480 -21.112 1.00 91.12 345 LYS A CA 1
ATOM 2830 C C . LYS A 1 345 ? -1.591 -8.524 -20.946 1.00 91.12 345 LYS A C 1
ATOM 2832 O O . LYS A 1 345 ? -1.070 -8.359 -19.841 1.00 91.12 345 LYS A O 1
ATOM 2837 N N . HIS A 1 346 ? -0.901 -8.827 -22.042 1.00 90.44 346 HIS A N 1
ATOM 2838 C CA . HIS A 1 346 ? 0.526 -9.109 -22.047 1.00 90.44 346 HIS A CA 1
ATOM 2839 C C . HIS A 1 346 ? 1.258 -8.228 -23.057 1.00 90.44 346 HIS A C 1
ATOM 2841 O O . HIS A 1 346 ? 0.786 -8.033 -24.178 1.00 90.44 346 HIS A O 1
ATOM 2847 N N . LEU A 1 347 ? 2.413 -7.714 -22.640 1.00 93.75 347 LEU A N 1
ATOM 2848 C CA . LEU A 1 347 ? 3.346 -6.984 -23.486 1.00 93.75 347 LEU A CA 1
ATOM 2849 C C . LEU A 1 347 ? 4.593 -7.835 -23.665 1.00 93.75 347 LEU A C 1
ATOM 2851 O O . LEU A 1 347 ? 5.222 -8.230 -22.683 1.00 93.75 347 LEU A O 1
ATOM 2855 N N . ASP A 1 348 ? 4.949 -8.095 -24.915 1.00 95.00 348 ASP A N 1
ATOM 2856 C CA . ASP A 1 348 ? 6.226 -8.697 -25.260 1.00 95.00 348 ASP A CA 1
ATOM 2857 C C . ASP A 1 348 ? 7.182 -7.588 -25.693 1.00 95.00 348 ASP A C 1
ATOM 2859 O O . ASP A 1 348 ? 6.835 -6.718 -26.500 1.00 95.00 348 ASP A O 1
ATOM 2863 N N . PHE A 1 349 ? 8.407 -7.647 -25.188 1.00 96.44 349 PHE A N 1
ATOM 2864 C CA . PHE A 1 349 ? 9.468 -6.716 -25.533 1.00 96.44 349 PHE A CA 1
ATOM 2865 C C . PHE A 1 349 ? 10.577 -7.396 -26.332 1.00 96.44 349 PHE A C 1
ATOM 2867 O O . PHE A 1 349 ? 10.845 -8.592 -26.194 1.00 96.44 349 PHE A O 1
ATOM 2874 N N . THR A 1 350 ? 11.252 -6.599 -27.152 1.00 95.81 350 THR A N 1
ATOM 2875 C CA . THR A 1 350 ? 12.571 -6.916 -27.701 1.00 95.81 350 THR A CA 1
ATOM 2876 C C . THR A 1 350 ? 13.617 -6.208 -26.848 1.00 95.81 350 THR A C 1
ATOM 2878 O O . THR A 1 350 ? 13.512 -5.000 -26.639 1.00 95.81 350 THR A O 1
ATOM 2881 N N . MET A 1 351 ? 14.610 -6.949 -26.353 1.00 95.81 351 MET A N 1
ATOM 2882 C CA . MET A 1 351 ? 15.770 -6.375 -25.667 1.00 95.81 351 MET A CA 1
ATOM 2883 C C . MET A 1 351 ? 16.683 -5.706 -26.693 1.00 95.81 351 MET A C 1
ATOM 2885 O O . MET A 1 351 ? 17.078 -6.355 -27.661 1.00 95.81 351 MET A O 1
ATOM 2889 N N . LEU A 1 352 ? 17.008 -4.431 -26.485 1.00 94.69 352 LEU A N 1
ATOM 2890 C CA . LEU A 1 352 ? 17.953 -3.699 -27.332 1.00 94.69 352 LEU A CA 1
ATOM 2891 C C . LEU A 1 352 ? 19.376 -3.761 -26.763 1.00 94.69 352 LEU A C 1
ATOM 2893 O O . LEU A 1 352 ? 20.326 -3.862 -27.529 1.00 94.69 352 LEU A O 1
ATOM 2897 N N . GLY A 1 353 ? 19.520 -3.756 -25.435 1.00 93.12 353 GLY A N 1
ATOM 2898 C CA . GLY A 1 353 ? 20.813 -3.865 -24.755 1.00 93.12 353 GLY A CA 1
ATOM 2899 C C . GLY A 1 353 ? 20.813 -3.195 -23.383 1.00 93.12 353 GLY A C 1
ATOM 2900 O O . GLY A 1 353 ? 19.798 -2.631 -22.954 1.00 93.12 353 GLY A O 1
ATOM 2901 N N . HIS A 1 354 ? 21.952 -3.237 -22.688 1.00 93.19 354 HIS A N 1
ATOM 2902 C CA . HIS A 1 354 ? 22.110 -2.467 -21.454 1.00 93.19 354 HIS A CA 1
ATOM 2903 C C . HIS A 1 354 ? 22.155 -0.971 -21.755 1.00 93.19 354 HIS A C 1
ATOM 2905 O O . HIS A 1 354 ? 22.704 -0.541 -22.771 1.00 93.19 354 HIS A O 1
ATOM 2911 N N . ARG A 1 355 ? 21.636 -0.160 -20.828 1.00 91.50 355 ARG A N 1
ATOM 2912 C CA . ARG A 1 355 ? 21.641 1.304 -20.944 1.00 91.50 355 ARG A CA 1
ATOM 2913 C C . ARG A 1 355 ? 23.010 1.859 -21.347 1.00 91.50 355 ARG A C 1
ATOM 2915 O O . ARG A 1 355 ? 23.103 2.611 -22.308 1.00 91.50 355 ARG A O 1
ATOM 2922 N N . ASN A 1 356 ? 24.062 1.445 -20.639 1.00 87.50 356 ASN A N 1
ATOM 2923 C CA . ASN A 1 356 ? 25.421 1.946 -20.853 1.00 87.50 356 ASN A CA 1
ATOM 2924 C C . ASN A 1 356 ? 25.986 1.591 -22.238 1.00 87.50 356 ASN A C 1
ATOM 2926 O O . ASN A 1 356 ? 26.831 2.316 -22.744 1.00 87.50 356 ASN A O 1
ATOM 2930 N N . GLU A 1 357 ? 25.560 0.475 -22.833 1.00 87.00 357 GLU A N 1
ATOM 2931 C CA . GLU A 1 357 ? 26.031 0.041 -24.153 1.00 87.00 357 GLU A CA 1
ATOM 2932 C C . GLU A 1 357 ? 25.360 0.863 -25.254 1.00 87.00 357 GLU A C 1
ATOM 2934 O O . GLU A 1 357 ? 26.025 1.339 -26.168 1.00 87.00 357 GLU A O 1
ATOM 2939 N N . ILE A 1 358 ? 24.049 1.084 -25.133 1.00 86.94 358 ILE A N 1
ATOM 2940 C CA . ILE A 1 358 ? 23.263 1.852 -26.104 1.00 86.94 358 ILE A CA 1
ATOM 2941 C C . ILE A 1 358 ? 23.599 3.347 -26.044 1.00 86.94 358 ILE A C 1
ATOM 2943 O O . ILE A 1 358 ? 23.748 3.985 -27.083 1.00 86.94 358 ILE A O 1
ATOM 2947 N N . GLU A 1 359 ? 23.764 3.905 -24.843 1.00 87.19 359 GLU A N 1
ATOM 2948 C CA . GLU A 1 359 ? 24.132 5.317 -24.647 1.00 87.19 359 GLU A CA 1
ATOM 2949 C C . GLU A 1 359 ? 25.607 5.612 -24.966 1.00 87.19 359 GLU A C 1
ATOM 2951 O O . GLU A 1 359 ? 25.974 6.775 -25.052 1.00 87.19 359 GLU A O 1
ATOM 2956 N N . ALA A 1 360 ? 26.463 4.597 -25.133 1.00 74.75 360 ALA A N 1
ATOM 2957 C CA . ALA A 1 360 ? 27.855 4.790 -25.555 1.00 74.75 360 ALA A CA 1
ATOM 2958 C C . ALA A 1 360 ? 28.036 4.804 -27.085 1.00 74.75 360 ALA A C 1
ATOM 2960 O O . ALA A 1 360 ? 29.092 5.209 -27.571 1.00 74.75 360 ALA A O 1
ATOM 2961 N N . VAL A 1 361 ? 27.045 4.310 -27.834 1.00 66.06 361 VAL A N 1
ATOM 2962 C CA . VAL A 1 361 ? 27.072 4.202 -29.305 1.00 66.06 361 VAL A CA 1
ATOM 2963 C C . VAL A 1 361 ? 26.330 5.364 -29.979 1.00 66.06 361 VAL A C 1
ATOM 2965 O O . VAL A 1 361 ? 26.620 5.677 -31.134 1.00 66.06 361 VAL A O 1
ATOM 2968 N N . ASN A 1 362 ? 25.410 6.006 -29.255 1.00 52.41 362 ASN A N 1
ATOM 2969 C CA . ASN A 1 362 ? 24.716 7.238 -29.643 1.00 52.41 362 ASN A CA 1
ATOM 2970 C C . ASN A 1 362 ? 25.393 8.459 -29.020 1.00 52.41 362 ASN A C 1
ATOM 2972 O O . ASN A 1 362 ? 25.382 9.524 -29.678 1.00 52.41 362 ASN A O 1
#

Sequence (362 aa):
ARFTYEEAQYVIENPTKDIIEIPSEISLTSKKYTIDKSIVEAILELDRLAKILRKKRMYNGAISFDKIEVKFKLDEHNVPEGVYFKESKDANKLIEEFMLLANRSVAEFIGKQNKKKVFVYRIHDEPDDEKIAALENIIKRFGYKLDTHNRKSTSQSLNKLLKDVTGKKEQNLIDTLAIRSMSKAVYTTNNIGHYGLAFDYYTHFTSPIRRYPDVMVHRLLQYYLDGGKSVKEEEYEDRSQHSSDMEQLATKAERDSIKYMQVKYMMDHQDQDFLGVISGVTEWGVYVEIVSNKCEGMVRLADLKDDHYTFNKEEFAVIGNRSKNMYRLGDEVYVKVKNADLIRKHLDFTMLGHRNEIEAVN

pLDDT: mean 91.61, std 5.94, range [52.41, 98.75]

Radius of gyration: 24.14 Å; chains: 1; bounding box: 55×54×64 Å